Protein AF-A0A0C2VXL3-F1 (afdb_monomer)

Secondary structure (DSSP, 8-state):
-GGGGSTTTTTTS-HHHHHHHHHHHHHHHHHHHHHHHHHHHHHHHHHHTT---GGGGGGGT--TTHHHHHHHHHHH--HHHHHHHHHHHHHHHHIIIIIT-HHHIIIIIS-HHHHHHHHTT--EEEEEEEETTEEEEEEEE--TT--HHHHHHHHHHHHHHHHS-HHHHHHHHHHHHTS---SSGGGT-TTTEESSTTSSEE---HHHH---------------TTSSGGGGS--PPPS--B-HHHHHHHHHHHHHHHHHHHHHHHHHHHHHHHHTT-

Mean predicted aligned error: 6.5 Å

Organism: NCBI:txid135826

Structure (mmCIF, N/CA/C/O backbone):
data_AF-A0A0C2VXL3-F1
#
_entry.id   AF-A0A0C2VXL3-F1
#
loop_
_atom_site.group_PDB
_atom_site.id
_atom_site.type_symbol
_atom_site.label_atom_id
_atom_site.label_alt_id
_atom_site.label_comp_id
_atom_site.label_asym_id
_atom_site.label_entity_id
_atom_site.label_seq_id
_atom_site.pdbx_PDB_ins_code
_atom_site.Cartn_x
_atom_site.Cartn_y
_atom_site.Cartn_z
_atom_site.occupancy
_atom_site.B_iso_or_equiv
_atom_site.auth_seq_id
_atom_site.auth_comp_id
_atom_site.auth_asym_id
_atom_site.auth_atom_id
_atom_site.pdbx_PDB_model_num
ATOM 1 N N . MET A 1 1 ? 7.611 -3.322 -6.993 1.00 84.94 1 MET A N 1
ATOM 2 C CA . MET A 1 1 ? 8.988 -3.553 -6.494 1.00 84.94 1 MET A CA 1
ATOM 3 C C . MET A 1 1 ? 9.750 -4.564 -7.345 1.00 84.94 1 MET A C 1
ATOM 5 O O . MET A 1 1 ? 10.803 -4.226 -7.866 1.00 84.94 1 MET A O 1
ATOM 9 N N . THR A 1 2 ? 9.236 -5.782 -7.536 1.00 90.31 2 THR A N 1
ATOM 10 C CA . THR A 1 2 ? 9.894 -6.859 -8.309 1.00 90.31 2 THR A CA 1
ATOM 11 C C . THR A 1 2 ? 10.103 -6.531 -9.787 1.00 90.31 2 THR A C 1
ATOM 13 O O . THR A 1 2 ? 11.151 -6.852 -10.341 1.00 90.31 2 THR A O 1
ATOM 16 N N . ASP A 1 3 ? 9.167 -5.803 -10.404 1.00 85.94 3 ASP A N 1
ATOM 17 C CA . ASP A 1 3 ? 9.263 -5.388 -11.812 1.00 85.94 3 ASP A CA 1
ATOM 18 C C . ASP A 1 3 ? 10.516 -4.570 -12.140 1.00 85.94 3 ASP A C 1
ATOM 20 O O . ASP A 1 3 ? 10.930 -4.559 -13.294 1.00 85.94 3 ASP A O 1
ATOM 24 N N . LEU A 1 4 ? 11.145 -3.920 -11.151 1.00 87.44 4 LEU A N 1
ATOM 25 C CA . LEU A 1 4 ? 12.410 -3.207 -11.345 1.00 87.44 4 LEU A CA 1
ATOM 26 C C . LEU A 1 4 ? 13.525 -4.153 -11.813 1.00 87.44 4 LEU A C 1
ATOM 28 O O . LEU A 1 4 ? 14.373 -3.739 -12.593 1.00 87.44 4 LEU A O 1
ATOM 32 N N . LYS A 1 5 ? 13.498 -5.425 -11.398 1.00 89.44 5 LYS A N 1
ATOM 33 C CA . LYS A 1 5 ? 14.380 -6.493 -11.905 1.00 89.44 5 LYS A CA 1
ATOM 34 C C . LYS A 1 5 ? 13.689 -7.397 -12.935 1.00 89.44 5 LYS A C 1
ATOM 36 O O . LYS A 1 5 ? 14.177 -8.481 -13.235 1.00 89.44 5 LYS A O 1
ATOM 41 N N . GLY A 1 6 ? 12.530 -6.982 -13.442 1.00 88.25 6 GLY A N 1
ATOM 42 C CA . GLY A 1 6 ? 11.791 -7.674 -14.489 1.00 88.25 6 GLY A CA 1
ATOM 43 C C . GLY A 1 6 ? 12.075 -7.094 -15.873 1.00 88.25 6 GLY A C 1
ATOM 44 O O . GLY A 1 6 ? 12.495 -5.946 -16.025 1.00 88.25 6 GLY A O 1
ATOM 45 N N . SER A 1 7 ? 11.738 -7.873 -16.900 1.00 87.94 7 SER A N 1
ATOM 46 C CA . SER A 1 7 ? 12.004 -7.536 -18.313 1.00 87.94 7 SER A CA 1
ATOM 47 C C . SER A 1 7 ? 11.365 -6.232 -18.807 1.00 87.94 7 SER A C 1
ATOM 49 O O . SER A 1 7 ? 11.774 -5.685 -19.828 1.00 87.94 7 SER A O 1
ATOM 51 N N . LEU A 1 8 ? 10.350 -5.717 -18.105 1.00 82.81 8 LEU A N 1
ATOM 52 C CA . LEU A 1 8 ? 9.688 -4.467 -18.479 1.00 82.81 8 LEU A CA 1
ATOM 53 C C . LEU A 1 8 ? 10.486 -3.223 -18.111 1.00 82.81 8 LEU A C 1
ATOM 55 O O . LEU A 1 8 ? 10.383 -2.224 -18.816 1.00 82.81 8 LEU A O 1
ATOM 59 N N . LEU A 1 9 ? 11.217 -3.251 -16.995 1.00 81.00 9 LEU A N 1
ATOM 60 C CA . LEU A 1 9 ? 11.843 -2.052 -16.434 1.00 81.00 9 LEU A CA 1
ATOM 61 C C . LEU A 1 9 ? 13.364 -2.176 -16.300 1.00 81.00 9 LEU A C 1
ATOM 63 O O . LEU A 1 9 ? 14.028 -1.155 -16.126 1.00 81.00 9 LEU A O 1
ATOM 67 N N . GLU A 1 10 ? 13.943 -3.372 -16.438 1.00 79.19 10 GLU A N 1
ATOM 68 C CA . GLU A 1 10 ? 15.391 -3.577 -16.292 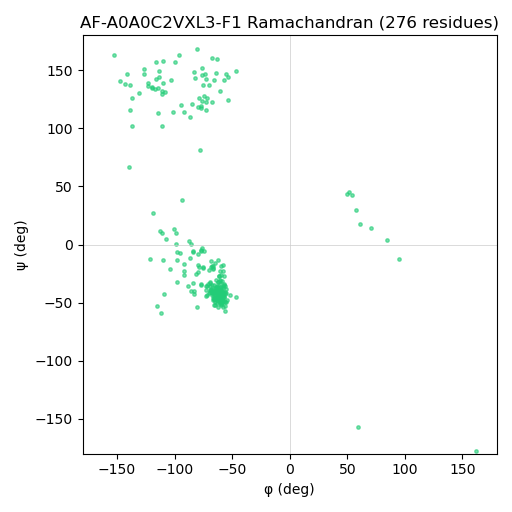1.00 79.19 10 GLU A CA 1
ATOM 69 C C . GLU A 1 10 ? 16.231 -2.745 -17.278 1.00 79.19 10 GLU A C 1
ATOM 71 O O . GLU A 1 10 ? 17.325 -2.307 -16.937 1.00 79.19 10 GLU A O 1
ATOM 76 N N . HIS A 1 11 ? 15.708 -2.480 -18.477 1.00 76.19 11 HIS A N 1
ATOM 77 C CA . HIS A 1 11 ? 16.360 -1.649 -19.499 1.00 76.19 11 HIS A CA 1
ATOM 78 C C . HIS A 1 11 ? 15.893 -0.190 -19.480 1.00 76.19 11 HIS A C 1
ATOM 80 O O . HIS A 1 11 ? 16.425 0.652 -20.195 1.00 76.19 11 HIS A O 1
ATOM 86 N N . VAL A 1 12 ? 14.871 0.113 -18.678 1.00 77.81 12 VAL A N 1
ATOM 87 C CA . VAL A 1 12 ? 14.333 1.468 -18.525 1.00 77.81 12 VAL A CA 1
ATOM 88 C C . VAL A 1 12 ? 15.138 2.223 -17.467 1.00 77.81 12 VAL A C 1
ATOM 90 O O . VAL A 1 12 ? 15.444 3.397 -17.646 1.00 77.81 12 VAL A O 1
ATOM 93 N N . PHE A 1 13 ? 15.517 1.543 -16.383 1.00 78.44 13 PHE A N 1
ATOM 94 C CA . PHE A 1 13 ? 16.248 2.129 -15.261 1.00 78.44 13 PHE A CA 1
ATOM 95 C C . PHE A 1 13 ? 17.729 1.768 -15.278 1.00 78.44 13 PHE A C 1
ATOM 97 O O . PHE A 1 13 ? 18.097 0.615 -15.504 1.00 78.44 13 PHE A O 1
ATOM 104 N N . THR A 1 14 ? 18.575 2.731 -14.904 1.00 83.69 14 THR A N 1
ATOM 105 C CA . THR A 1 14 ? 19.965 2.440 -14.531 1.00 83.69 14 THR A CA 1
ATOM 106 C C . THR A 1 14 ? 20.010 1.543 -13.290 1.00 83.69 14 THR A C 1
ATOM 108 O O . THR A 1 14 ? 19.048 1.482 -12.520 1.00 83.69 14 THR A O 1
ATOM 111 N N . ALA A 1 15 ? 21.137 0.861 -13.061 1.00 86.69 15 ALA A N 1
ATOM 112 C CA . ALA A 1 15 ? 21.305 0.022 -11.874 1.00 86.69 15 ALA A CA 1
ATOM 113 C C . ALA A 1 15 ? 21.076 0.806 -10.569 1.00 86.69 15 ALA A C 1
ATOM 115 O O . ALA A 1 15 ? 20.354 0.321 -9.701 1.00 86.69 15 ALA A O 1
ATOM 116 N N . GLN A 1 16 ? 21.608 2.031 -10.478 1.00 87.88 16 GLN A N 1
ATOM 117 C CA . GLN A 1 16 ? 21.428 2.891 -9.309 1.00 87.88 16 GLN A CA 1
ATOM 118 C C . GLN A 1 16 ? 19.969 3.330 -9.149 1.00 87.88 16 GLN A C 1
ATOM 120 O O . GLN A 1 16 ? 19.390 3.136 -8.088 1.00 87.88 16 GLN A O 1
ATOM 125 N N . SER A 1 17 ? 19.322 3.803 -10.220 1.00 84.31 17 SER A N 1
ATOM 126 C CA . SER A 1 17 ? 17.921 4.245 -10.149 1.00 84.31 17 SER A CA 1
ATOM 127 C C . SER A 1 17 ? 16.964 3.123 -9.730 1.00 84.31 17 SER A C 1
ATOM 129 O O . SER A 1 17 ? 15.951 3.388 -9.089 1.00 84.31 17 SER A O 1
ATOM 131 N N . ARG A 1 18 ? 17.268 1.858 -10.061 1.00 86.50 18 ARG A N 1
ATOM 132 C CA . ARG A 1 18 ? 16.496 0.710 -9.556 1.00 86.50 18 ARG A CA 1
ATOM 133 C C . ARG A 1 18 ? 16.645 0.527 -8.054 1.00 86.50 18 ARG A C 1
ATOM 135 O O . ARG A 1 18 ? 15.656 0.210 -7.406 1.00 86.50 18 ARG A O 1
ATOM 142 N N . ILE A 1 19 ? 17.858 0.679 -7.529 1.00 90.25 19 ILE A N 1
ATOM 143 C CA . ILE A 1 19 ? 18.138 0.562 -6.094 1.00 90.25 19 ILE A CA 1
ATOM 144 C C . ILE A 1 19 ? 17.442 1.697 -5.346 1.00 90.25 19 ILE A C 1
ATOM 146 O O . ILE A 1 19 ? 16.734 1.432 -4.378 1.00 90.25 19 ILE A O 1
ATOM 150 N N . ASP A 1 20 ? 17.560 2.931 -5.835 1.00 88.44 20 ASP A N 1
ATOM 151 C CA . ASP A 1 20 ? 16.943 4.104 -5.208 1.00 88.44 20 ASP A CA 1
ATOM 152 C C . ASP A 1 20 ? 15.416 3.978 -5.194 1.00 88.44 20 ASP A C 1
ATOM 154 O O . ASP A 1 20 ? 14.770 4.207 -4.169 1.00 88.44 20 ASP A O 1
ATOM 158 N N . PHE A 1 21 ? 14.826 3.541 -6.313 1.00 85.62 21 PHE A N 1
ATOM 159 C CA . PHE A 1 21 ? 13.378 3.381 -6.400 1.00 85.62 21 PHE A CA 1
ATOM 160 C C . PHE A 1 21 ? 12.870 2.172 -5.608 1.00 85.62 21 PHE A C 1
ATOM 162 O O . PHE A 1 21 ? 11.804 2.240 -4.998 1.00 85.62 21 PHE A O 1
ATOM 169 N N . PHE A 1 22 ? 13.630 1.075 -5.561 1.00 89.44 22 PHE A N 1
ATOM 170 C CA . PHE A 1 22 ? 13.325 -0.034 -4.661 1.00 89.44 22 PHE A CA 1
ATOM 171 C C . PHE A 1 22 ? 13.352 0.427 -3.204 1.00 89.44 22 PHE A C 1
ATOM 173 O O . PHE A 1 22 ? 12.371 0.216 -2.503 1.00 89.44 22 PHE A O 1
ATOM 180 N N . SER A 1 23 ? 14.415 1.116 -2.783 1.00 90.81 23 SER A N 1
ATOM 181 C CA . SER A 1 23 ? 14.563 1.663 -1.431 1.00 90.81 23 SER A CA 1
ATOM 182 C C . SER A 1 23 ? 13.390 2.569 -1.052 1.00 90.81 23 SER A C 1
ATOM 184 O O . SER A 1 23 ? 12.857 2.451 0.047 1.00 90.81 23 SER A O 1
ATOM 186 N N . PHE A 1 24 ? 12.927 3.418 -1.974 1.00 88.94 24 PHE A N 1
ATOM 187 C CA . PHE A 1 24 ? 11.735 4.242 -1.770 1.00 88.94 24 PHE A CA 1
ATOM 188 C C . PHE A 1 24 ? 10.472 3.404 -1.513 1.00 88.94 24 PHE A C 1
ATOM 190 O O . PHE A 1 24 ? 9.780 3.624 -0.521 1.00 88.94 24 PHE A O 1
ATOM 197 N N . LEU A 1 25 ? 10.178 2.426 -2.379 1.00 88.94 25 LEU A N 1
ATOM 198 C CA . LEU A 1 25 ? 8.985 1.579 -2.246 1.00 88.94 25 LEU A CA 1
ATOM 199 C C . LEU A 1 25 ? 9.042 0.681 -1.001 1.00 88.94 25 LEU A C 1
ATOM 201 O O . LEU A 1 25 ? 8.041 0.514 -0.310 1.00 88.94 25 LEU A O 1
ATOM 205 N N . GLU A 1 26 ? 10.210 0.115 -0.717 1.00 92.50 26 GLU A N 1
ATOM 206 C CA . GLU A 1 26 ? 10.446 -0.761 0.429 1.00 92.50 26 GLU A CA 1
ATOM 207 C C . GLU A 1 26 ? 10.296 0.008 1.744 1.00 92.50 26 GLU A C 1
ATOM 209 O O . GLU A 1 26 ? 9.617 -0.446 2.662 1.00 92.50 26 GLU A O 1
ATOM 214 N N . LYS A 1 27 ? 10.822 1.235 1.809 1.00 92.44 27 LYS A N 1
ATOM 215 C CA . LYS A 1 27 ? 10.659 2.099 2.979 1.00 92.44 27 LYS A CA 1
ATOM 216 C C . LYS A 1 27 ? 9.212 2.556 3.182 1.00 92.44 27 LYS A C 1
ATOM 218 O O . LYS A 1 27 ? 8.770 2.645 4.324 1.00 92.44 27 LYS A O 1
ATOM 223 N N . ALA A 1 28 ? 8.456 2.790 2.104 1.00 90.81 28 ALA A N 1
ATOM 224 C CA . ALA A 1 28 ? 7.017 3.048 2.198 1.00 90.81 28 ALA A CA 1
ATOM 225 C C . ALA A 1 28 ? 6.281 1.866 2.845 1.00 90.81 28 ALA A C 1
ATOM 227 O O . ALA A 1 28 ? 5.544 2.061 3.808 1.00 90.81 28 ALA A O 1
ATOM 228 N N . ASN A 1 29 ? 6.531 0.639 2.372 1.00 92.19 29 ASN A N 1
ATOM 229 C CA . ASN A 1 29 ? 5.925 -0.565 2.945 1.00 92.19 29 ASN A CA 1
ATOM 230 C C . ASN A 1 29 ? 6.314 -0.754 4.412 1.00 92.19 29 ASN A C 1
ATOM 232 O O . ASN A 1 29 ? 5.447 -1.017 5.242 1.00 92.19 29 ASN A O 1
ATOM 236 N N . ALA A 1 30 ? 7.593 -0.577 4.748 1.00 94.94 30 ALA A N 1
ATOM 237 C CA . ALA A 1 30 ? 8.063 -0.682 6.123 1.00 94.94 30 ALA A CA 1
ATOM 238 C C . ALA A 1 30 ? 7.346 0.305 7.053 1.00 94.94 30 ALA A C 1
ATOM 240 O O . ALA A 1 30 ? 6.952 -0.073 8.151 1.00 94.94 30 ALA A O 1
ATOM 241 N N . PHE A 1 31 ? 7.120 1.544 6.606 1.00 93.88 31 PHE A N 1
ATOM 242 C CA . PHE A 1 31 ? 6.355 2.533 7.365 1.00 93.88 31 PHE A CA 1
ATOM 243 C C . PHE A 1 31 ? 4.877 2.163 7.527 1.00 93.88 31 PHE A C 1
ATOM 245 O O . PHE A 1 31 ? 4.353 2.309 8.629 1.00 93.88 31 PHE A O 1
ATOM 252 N N . ILE A 1 32 ? 4.231 1.624 6.488 1.00 93.81 32 ILE A N 1
ATOM 253 C CA . ILE A 1 32 ? 2.849 1.118 6.577 1.00 93.81 32 ILE A CA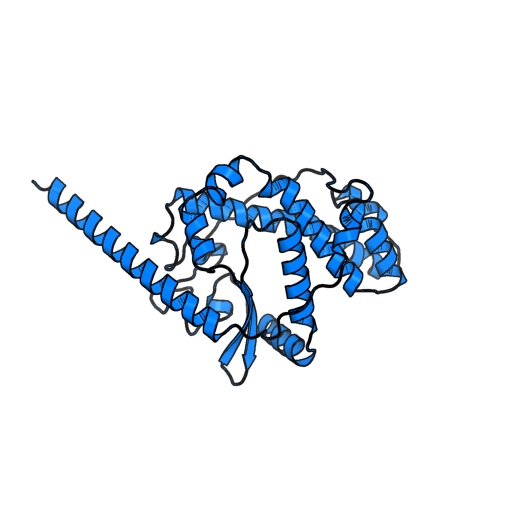 1
ATOM 254 C C . ILE A 1 32 ? 2.754 0.019 7.641 1.00 93.81 32 ILE A C 1
ATOM 256 O O . ILE A 1 32 ? 1.894 0.074 8.518 1.00 93.81 32 ILE A O 1
ATOM 260 N N . PHE A 1 33 ? 3.657 -0.967 7.601 1.00 94.50 33 PHE A N 1
ATOM 261 C CA . PHE A 1 33 ? 3.662 -2.057 8.577 1.00 94.50 33 PHE A CA 1
ATOM 262 C C . PHE A 1 33 ? 4.007 -1.573 9.985 1.00 94.50 33 PHE A C 1
ATOM 264 O O . PHE A 1 33 ? 3.356 -1.997 10.935 1.00 94.50 33 PHE A O 1
ATOM 271 N N . HIS A 1 34 ? 4.986 -0.680 10.126 1.00 94.25 34 HIS A N 1
ATOM 272 C CA . HIS A 1 34 ? 5.377 -0.127 11.420 1.00 94.25 34 HIS A CA 1
ATOM 273 C C . HIS A 1 34 ? 4.222 0.611 12.113 1.00 94.25 34 HIS A C 1
ATOM 275 O O . HIS A 1 34 ? 4.084 0.506 13.327 1.00 94.25 34 HIS A O 1
ATOM 281 N N . ASP A 1 35 ? 3.372 1.310 11.356 1.00 95.06 35 ASP A N 1
ATOM 282 C CA . ASP A 1 35 ? 2.199 1.999 11.901 1.00 95.06 35 ASP A CA 1
ATOM 283 C C . ASP A 1 35 ? 1.010 1.047 12.133 1.00 95.06 35 ASP A C 1
ATOM 285 O O . ASP A 1 35 ? 0.470 0.978 13.240 1.00 95.06 35 ASP A O 1
ATOM 289 N N . ALA A 1 36 ? 0.587 0.284 11.121 1.00 95.56 36 ALA A N 1
ATOM 290 C CA . ALA A 1 36 ? -0.662 -0.479 11.182 1.00 95.56 36 ALA A CA 1
ATOM 291 C C . ALA A 1 36 ? -0.564 -1.769 12.015 1.00 95.56 36 ALA A C 1
ATOM 293 O O . ALA A 1 36 ? -1.525 -2.152 12.684 1.00 95.56 36 ALA A O 1
ATOM 294 N N . TYR A 1 37 ? 0.581 -2.457 12.002 1.00 96.38 37 TYR A N 1
ATOM 295 C CA . TYR A 1 37 ? 0.746 -3.736 12.700 1.00 96.38 37 TYR A CA 1
ATOM 296 C C . TYR A 1 37 ? 0.520 -3.651 14.222 1.00 96.38 37 TYR A C 1
ATOM 298 O O . TYR A 1 37 ? -0.309 -4.415 14.727 1.00 96.38 37 TYR A O 1
ATOM 306 N N . PRO A 1 38 ? 1.158 -2.731 14.979 1.00 96.06 38 PRO A N 1
ATOM 307 C CA . PRO A 1 38 ? 0.907 -2.618 16.417 1.00 96.06 38 PRO A CA 1
ATOM 308 C C . PRO A 1 38 ? -0.545 -2.235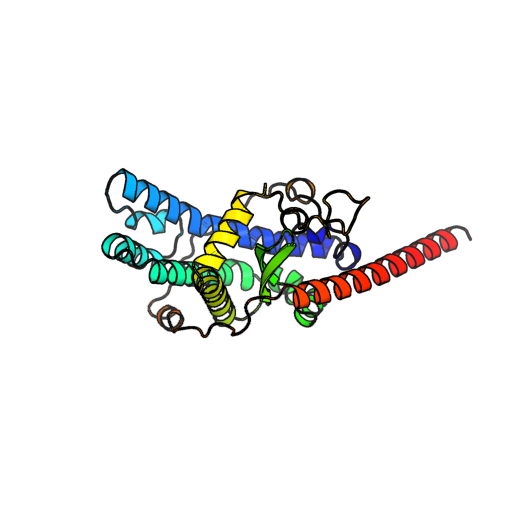 16.740 1.00 96.06 38 PRO A C 1
ATOM 310 O O . PRO A 1 38 ? -1.086 -2.706 17.740 1.00 96.06 38 PRO A O 1
ATOM 313 N N . GLN A 1 39 ? -1.208 -1.446 15.884 1.00 97.62 39 GLN A N 1
ATOM 314 C CA . GLN A 1 39 ? -2.634 -1.124 16.038 1.00 97.62 39 GLN A CA 1
ATOM 315 C C . GLN A 1 39 ? -3.504 -2.385 15.989 1.00 97.62 39 GLN A C 1
ATOM 317 O O . GLN A 1 39 ? -4.366 -2.584 16.846 1.00 97.62 39 GLN A O 1
ATOM 322 N N . LEU A 1 40 ? -3.249 -3.262 15.014 1.00 97.06 40 LEU A N 1
ATOM 323 C CA . LEU A 1 40 ? -3.985 -4.516 14.854 1.00 97.06 40 LEU A CA 1
ATOM 324 C C . LEU A 1 40 ? -3.700 -5.509 15.988 1.00 97.06 40 LEU A C 1
ATOM 326 O O . LEU A 1 40 ? -4.638 -6.144 16.465 1.00 97.06 40 LEU A O 1
ATOM 330 N N . LEU A 1 41 ? -2.455 -5.599 16.468 1.00 97.50 41 LEU A N 1
ATOM 331 C CA . LEU A 1 41 ? -2.105 -6.435 17.625 1.00 97.50 41 LEU A CA 1
ATOM 332 C C . LEU A 1 41 ? -2.814 -5.979 18.903 1.00 97.50 41 LEU A C 1
ATOM 334 O O . LEU A 1 41 ? -3.348 -6.800 19.650 1.00 97.50 41 LEU A O 1
ATOM 338 N N . LEU A 1 42 ? -2.858 -4.669 19.162 1.00 97.50 42 LEU A N 1
ATOM 339 C CA . LEU A 1 42 ? -3.604 -4.144 20.306 1.00 97.50 42 LEU A CA 1
ATOM 340 C C . LEU A 1 42 ? -5.104 -4.390 20.155 1.00 97.50 42 LEU A C 1
ATOM 342 O O . LEU A 1 42 ? -5.764 -4.692 21.145 1.00 97.50 42 LEU A O 1
ATOM 346 N N . TYR A 1 43 ? -5.649 -4.290 18.940 1.00 97.12 43 TYR A N 1
ATOM 347 C CA . TYR A 1 43 ? -7.052 -4.606 18.680 1.00 97.12 43 TYR A CA 1
ATOM 348 C C . TYR A 1 43 ? -7.368 -6.084 18.947 1.00 97.12 43 TYR A C 1
ATOM 350 O O . TYR A 1 43 ? -8.347 -6.382 19.634 1.00 97.12 43 TYR A O 1
ATOM 358 N N . GLU A 1 44 ? -6.531 -7.002 18.460 1.00 97.62 44 GLU A N 1
ATOM 359 C CA . GLU A 1 44 ? -6.632 -8.437 18.744 1.00 97.62 44 GLU A CA 1
ATOM 360 C C . GLU A 1 44 ? -6.608 -8.690 20.254 1.00 97.62 44 GLU A C 1
ATOM 362 O O . GLU A 1 44 ? -7.560 -9.248 20.806 1.00 97.62 44 GLU A O 1
ATOM 367 N N . LYS A 1 45 ? -5.600 -8.155 20.950 1.00 97.44 45 LYS A N 1
ATOM 368 C CA . LYS A 1 45 ? -5.462 -8.298 22.402 1.00 97.44 45 LYS A CA 1
ATOM 369 C C . LYS A 1 45 ? -6.644 -7.711 23.173 1.00 97.44 45 LYS A C 1
ATOM 371 O O . LYS A 1 45 ? -7.119 -8.298 24.145 1.00 97.44 45 LYS A O 1
ATOM 376 N N . SER A 1 46 ? -7.153 -6.564 22.726 1.00 96.06 46 SER A N 1
ATOM 377 C CA . SER A 1 46 ? -8.336 -5.930 23.303 1.00 96.06 46 SER A CA 1
ATOM 378 C C . SER A 1 46 ? -9.586 -6.792 23.181 1.00 96.06 46 SER A C 1
ATOM 380 O O . SER A 1 46 ? -10.403 -6.801 24.104 1.00 96.06 46 SER A O 1
ATOM 382 N N . LYS A 1 47 ? -9.736 -7.528 22.076 1.00 95.12 47 LYS A N 1
ATOM 383 C CA . LYS A 1 47 ? -10.844 -8.471 21.891 1.00 95.12 47 LYS A CA 1
ATOM 384 C C . LYS A 1 47 ? -10.706 -9.711 22.759 1.00 95.12 47 LYS A C 1
ATOM 386 O O . LYS A 1 47 ? -11.699 -10.131 23.342 1.00 95.12 47 LYS A O 1
ATOM 391 N N . GLU A 1 48 ? -9.508 -10.282 22.845 1.00 97.25 48 GLU A N 1
ATOM 392 C CA . GLU A 1 48 ? -9.245 -11.481 23.652 1.00 97.25 48 GLU A CA 1
ATOM 393 C C . GLU A 1 48 ? -9.548 -11.260 25.137 1.00 97.25 48 GLU A C 1
ATOM 395 O O . GLU A 1 48 ? -10.150 -12.112 25.785 1.00 97.25 48 GLU A O 1
ATOM 400 N N . GLU A 1 49 ? -9.156 -10.105 25.675 1.00 96.75 49 GLU A N 1
ATOM 401 C CA . GLU A 1 49 ? -9.294 -9.798 27.104 1.00 96.75 49 GLU A CA 1
ATOM 402 C C . GLU A 1 49 ? -10.514 -8.936 27.435 1.00 96.75 49 GLU A C 1
ATOM 404 O O . GLU A 1 49 ? -10.728 -8.589 28.598 1.00 96.75 49 GLU A O 1
ATOM 409 N N . ASN A 1 50 ? -11.304 -8.567 26.423 1.00 94.00 50 ASN A N 1
ATOM 410 C CA . ASN A 1 50 ? -12.432 -7.647 26.548 1.00 94.00 50 ASN A CA 1
ATOM 411 C C . ASN A 1 50 ? -12.055 -6.346 27.296 1.00 94.00 50 ASN A C 1
ATOM 413 O O . ASN A 1 50 ? -12.776 -5.871 28.177 1.00 94.00 50 ASN A O 1
ATOM 417 N N . LYS A 1 51 ? -10.885 -5.782 26.970 1.00 95.19 51 LYS A N 1
ATOM 418 C CA . LYS A 1 51 ? -10.314 -4.599 27.631 1.00 95.19 51 LYS A CA 1
ATOM 419 C C . LYS A 1 51 ? -9.683 -3.653 26.618 1.00 95.19 51 LYS A C 1
ATOM 421 O O . LYS A 1 51 ? -8.967 -4.073 25.720 1.00 95.19 51 LYS A O 1
ATOM 426 N N . ASN A 1 52 ? -9.913 -2.352 26.776 1.00 95.12 52 ASN A N 1
ATOM 427 C CA . ASN A 1 52 ? -9.362 -1.344 25.874 1.00 95.12 52 ASN A CA 1
ATOM 428 C C . ASN A 1 52 ? -7.867 -1.080 26.152 1.00 95.12 52 ASN A C 1
ATOM 430 O O . ASN A 1 52 ? -7.506 -0.616 27.237 1.00 95.12 52 ASN A O 1
ATOM 434 N N . TYR A 1 53 ? -7.018 -1.331 25.150 1.00 96.56 53 TYR A N 1
ATOM 435 C CA . TYR A 1 53 ? -5.568 -1.111 25.194 1.00 96.56 53 TYR A CA 1
ATOM 436 C C . TYR A 1 53 ? -5.074 0.030 24.293 1.00 96.56 53 TYR A C 1
ATOM 438 O O . TYR A 1 53 ? -3.872 0.218 24.144 1.00 96.56 53 TYR A O 1
ATOM 446 N N . MET A 1 54 ? -5.973 0.836 23.723 1.00 96.81 54 MET A N 1
ATOM 447 C CA . MET A 1 54 ? -5.616 1.865 22.733 1.00 96.81 54 MET A CA 1
ATOM 448 C C . MET A 1 54 ? -4.771 3.009 23.311 1.00 96.81 54 MET A C 1
ATOM 450 O O . MET A 1 54 ? -4.027 3.641 22.575 1.00 96.81 54 MET A O 1
ATOM 454 N N . HIS A 1 55 ? -4.789 3.205 24.632 1.00 95.19 55 HIS A N 1
ATOM 455 C CA . HIS A 1 55 ? -3.884 4.125 25.336 1.00 95.19 55 HIS A CA 1
ATOM 456 C C . HIS A 1 55 ? -2.392 3.746 25.208 1.00 95.19 55 HIS A C 1
ATOM 458 O O . HIS A 1 55 ? -1.520 4.537 25.557 1.00 95.19 55 HIS A O 1
ATOM 464 N N . LEU A 1 56 ? -2.076 2.527 24.745 1.00 96.38 56 LEU A N 1
ATOM 465 C CA . LEU A 1 56 ? -0.705 2.072 24.493 1.00 96.38 56 LEU A CA 1
ATOM 466 C C . LEU A 1 56 ? -0.200 2.433 23.091 1.00 96.38 56 LEU A C 1
ATOM 468 O O . LEU A 1 56 ? 0.996 2.310 22.845 1.00 96.38 56 LEU A O 1
ATOM 472 N N . LEU A 1 57 ? -1.068 2.891 22.184 1.00 95.50 57 LEU A N 1
ATOM 473 C CA . LEU A 1 57 ? -0.703 3.235 20.806 1.00 95.50 57 LEU A CA 1
ATOM 474 C C . LEU A 1 57 ? 0.494 4.197 20.696 1.00 95.50 57 LEU A C 1
ATOM 476 O O . LEU A 1 57 ? 1.405 3.894 19.918 1.00 95.50 57 LEU A O 1
ATOM 480 N N . PRO A 1 58 ? 0.591 5.273 21.506 1.00 92.88 58 PRO A N 1
ATOM 481 C CA . PRO A 1 58 ? 1.739 6.178 21.440 1.00 92.88 58 PRO A CA 1
ATOM 482 C C . PRO A 1 58 ? 3.081 5.499 21.753 1.00 92.88 58 PRO A C 1
ATOM 484 O O . PRO A 1 58 ? 4.116 5.919 21.240 1.00 92.88 58 PRO A O 1
ATOM 487 N N . GLN A 1 59 ? 3.083 4.417 22.545 1.00 93.19 59 GLN A N 1
ATOM 488 C CA . GLN A 1 59 ? 4.306 3.666 22.867 1.00 93.19 59 GLN A CA 1
ATOM 489 C C . GLN A 1 59 ? 4.875 2.917 21.654 1.00 93.19 59 GLN A C 1
ATOM 491 O O . GLN A 1 59 ? 6.056 2.577 21.640 1.00 93.19 59 GLN A O 1
ATOM 496 N N . PHE A 1 60 ? 4.053 2.694 20.627 1.00 93.50 60 PHE A N 1
ATOM 497 C CA . PHE A 1 60 ? 4.451 2.094 19.354 1.00 93.50 60 PHE A CA 1
ATOM 498 C C . PHE A 1 60 ? 4.696 3.140 18.254 1.00 93.50 60 PHE A C 1
ATOM 500 O O . PHE A 1 60 ? 4.833 2.784 17.088 1.00 93.50 60 PHE A O 1
ATOM 507 N N . GLY A 1 61 ? 4.735 4.433 18.598 1.00 92.19 61 GLY A N 1
ATOM 508 C CA . GLY A 1 61 ? 4.937 5.513 17.626 1.00 92.19 61 GLY A CA 1
ATOM 509 C C . GLY A 1 61 ? 3.741 5.753 16.698 1.00 92.19 61 GLY A C 1
ATOM 510 O O . GLY A 1 61 ? 3.894 6.437 15.685 1.00 92.19 61 GLY A O 1
ATOM 511 N N . VAL A 1 62 ? 2.568 5.203 17.034 1.00 95.38 62 VAL A N 1
ATOM 512 C CA . VAL A 1 62 ? 1.307 5.479 16.337 1.00 95.38 62 VAL A CA 1
ATOM 513 C C . VAL A 1 62 ? 0.818 6.865 16.745 1.00 95.38 62 VAL A C 1
ATOM 515 O O . VAL A 1 62 ? 0.857 7.222 17.925 1.00 95.38 62 VAL A O 1
ATOM 518 N N . SER A 1 63 ? 0.340 7.637 15.770 1.00 95.00 63 SER A N 1
ATOM 519 C CA . SER A 1 63 ? -0.144 9.000 15.998 1.00 95.00 63 SER A CA 1
ATOM 520 C C . SER A 1 63 ? -1.264 9.058 17.039 1.00 95.00 63 SER A C 1
ATOM 522 O O . SER A 1 63 ? -2.193 8.241 17.019 1.00 95.00 63 SER A O 1
ATOM 524 N N . ALA A 1 64 ? -1.249 10.098 17.879 1.00 94.06 64 ALA A N 1
ATOM 525 C CA . ALA A 1 64 ? -2.334 10.414 18.806 1.00 94.06 64 ALA A CA 1
ATOM 526 C C . ALA A 1 64 ? -3.683 10.631 18.093 1.00 94.06 64 ALA A C 1
ATOM 528 O O . ALA A 1 64 ? -4.736 10.528 18.721 1.00 94.06 64 ALA A O 1
ATOM 529 N N . PHE A 1 65 ? -3.672 10.877 16.777 1.00 95.38 65 PHE A N 1
ATOM 530 C CA . PHE A 1 65 ? -4.866 10.881 15.934 1.00 95.38 65 PHE A CA 1
ATOM 531 C C . PHE A 1 65 ? -5.662 9.567 16.011 1.00 95.38 65 PHE A C 1
ATOM 533 O O . PHE A 1 65 ? -6.894 9.593 16.018 1.00 95.38 65 PHE A O 1
ATOM 540 N N . MET A 1 66 ? -4.982 8.418 16.086 1.00 96.62 66 MET A N 1
ATOM 541 C CA . MET A 1 66 ? -5.629 7.105 15.989 1.00 96.62 66 MET A CA 1
ATOM 542 C C . MET A 1 66 ? -6.259 6.626 17.296 1.00 96.62 66 MET A C 1
ATOM 544 O O . MET A 1 66 ? -7.216 5.853 17.251 1.00 96.62 66 MET A O 1
ATOM 548 N N . GLU A 1 67 ? -5.787 7.085 18.456 1.00 95.31 67 GLU A N 1
ATOM 549 C CA . GLU A 1 67 ? -6.334 6.666 19.753 1.00 95.31 67 GLU A CA 1
ATOM 550 C C . GLU A 1 67 ? -7.852 6.918 19.885 1.00 95.31 67 GLU A C 1
ATOM 552 O O . GLU A 1 67 ? -8.589 5.947 20.094 1.00 95.31 67 GLU A O 1
ATOM 557 N N . PRO A 1 68 ? -8.377 8.151 19.723 1.00 94.50 68 PRO A N 1
ATOM 558 C CA . PRO A 1 68 ? -9.814 8.400 19.849 1.00 94.50 68 PRO A CA 1
ATOM 559 C C . PRO A 1 68 ? -10.636 7.681 18.769 1.00 94.50 68 PRO A C 1
ATOM 561 O O . PRO A 1 68 ? -11.769 7.266 19.027 1.00 94.50 68 PRO A O 1
ATOM 564 N N . ILE A 1 69 ? -10.074 7.481 17.573 1.00 96.25 69 ILE A N 1
ATOM 565 C CA . ILE A 1 69 ? -10.724 6.738 16.485 1.00 96.25 69 ILE A CA 1
ATOM 566 C C . ILE A 1 69 ? -10.914 5.273 16.875 1.00 96.25 69 ILE A C 1
ATOM 568 O O . ILE A 1 69 ? -12.022 4.744 16.762 1.00 96.25 69 ILE A O 1
ATOM 572 N N . TRP A 1 70 ? -9.865 4.616 17.370 1.00 97.19 70 TRP A N 1
ATOM 573 C CA . TRP A 1 70 ? -9.957 3.231 17.820 1.00 97.19 70 TRP A CA 1
ATOM 574 C C . TRP A 1 70 ? -10.894 3.077 19.016 1.00 97.19 70 TRP A C 1
ATOM 576 O O . TRP A 1 70 ? -11.699 2.146 19.039 1.00 97.19 70 TRP A O 1
ATOM 586 N N . GLN A 1 71 ? -10.848 3.999 19.983 1.00 94.44 71 GLN A N 1
ATOM 587 C CA . GLN A 1 71 ? -11.787 4.002 21.110 1.00 94.44 71 GLN A CA 1
ATOM 588 C C . GLN A 1 71 ? -13.243 4.090 20.626 1.00 94.44 71 GLN A C 1
ATOM 590 O O . GLN A 1 71 ? -14.088 3.311 21.071 1.00 94.44 71 GLN A O 1
ATOM 595 N N . THR A 1 72 ? -13.515 4.968 19.656 1.00 94.62 72 THR A N 1
ATOM 596 C CA . THR A 1 72 ? -14.832 5.112 19.017 1.00 94.62 72 THR A CA 1
ATOM 597 C C . THR A 1 72 ? -15.238 3.828 18.289 1.00 94.62 72 THR A C 1
ATOM 599 O O . THR A 1 72 ? -16.368 3.360 18.429 1.00 94.62 72 THR A O 1
ATOM 602 N N . PHE A 1 73 ? -14.325 3.208 17.537 1.00 96.50 73 PHE A N 1
ATOM 603 C CA . PHE A 1 73 ? -14.596 1.957 16.828 1.00 96.50 73 PHE A CA 1
ATOM 604 C C . PHE A 1 73 ? -14.914 0.800 17.780 1.00 96.50 73 PHE A C 1
ATOM 606 O O . PHE A 1 73 ? -15.862 0.059 17.531 1.00 96.50 73 PHE A O 1
ATOM 613 N N . LEU A 1 74 ? -14.187 0.658 18.891 1.00 93.56 74 LEU A N 1
ATOM 614 C CA . LEU A 1 74 ? -14.457 -0.393 19.876 1.00 93.56 74 LEU A CA 1
ATOM 615 C C . LEU A 1 74 ? -15.871 -0.281 20.469 1.00 93.56 74 LEU A C 1
ATOM 617 O O . LEU A 1 74 ? -16.495 -1.306 20.736 1.00 93.56 74 LEU A O 1
ATOM 621 N N . GLN A 1 75 ? -16.388 0.941 20.619 1.00 91.81 75 GLN A N 1
ATOM 622 C CA . GLN A 1 75 ? -17.727 1.206 21.154 1.00 91.81 75 GLN A CA 1
ATOM 623 C C . GLN A 1 75 ? -18.839 1.076 20.104 1.00 91.81 75 GLN A C 1
ATOM 625 O O . GLN A 1 75 ? -19.889 0.506 20.393 1.00 91.81 75 GLN A O 1
ATOM 630 N N . HIS A 1 76 ? -18.622 1.599 18.895 1.00 94.12 76 HIS A N 1
ATOM 631 C CA . HIS A 1 76 ? -19.681 1.770 17.892 1.00 94.12 76 HIS A CA 1
ATOM 632 C C . HIS A 1 76 ? -19.566 0.838 16.678 1.00 94.12 76 HIS A C 1
ATOM 634 O O . HIS A 1 76 ? -20.515 0.717 15.913 1.00 94.12 76 HIS A O 1
ATOM 640 N N . GLN A 1 77 ? -18.426 0.171 16.484 1.00 92.94 77 GLN A N 1
ATOM 641 C CA . GLN A 1 77 ? -18.158 -0.749 15.367 1.00 92.94 77 GLN A CA 1
ATOM 642 C C . GLN A 1 77 ? -18.325 -0.114 13.970 1.00 92.94 77 GLN A C 1
ATOM 644 O O . GLN A 1 77 ? -18.630 -0.789 12.987 1.00 92.94 77 GLN A O 1
ATOM 649 N N . HIS A 1 78 ? -18.087 1.197 13.852 1.00 93.81 78 HIS A N 1
ATOM 650 C CA . HIS A 1 78 ? -18.133 1.920 12.578 1.00 93.81 78 HIS A CA 1
ATOM 651 C C . HIS A 1 78 ? -16.858 1.667 11.751 1.00 93.81 78 HIS A C 1
ATOM 653 O O . HIS A 1 78 ? -15.930 2.477 11.749 1.00 93.81 78 HIS A O 1
ATOM 659 N N . SER A 1 79 ? -16.803 0.537 11.041 1.00 93.12 79 SER A N 1
ATOM 660 C CA . SER A 1 79 ? -15.623 0.112 10.267 1.00 93.12 79 SER A CA 1
ATOM 661 C C . SER A 1 79 ? -15.207 1.111 9.187 1.00 93.12 79 SER A C 1
ATOM 663 O O . SER A 1 79 ? -14.020 1.367 9.029 1.00 93.12 79 SER A O 1
ATOM 665 N N . GLN A 1 80 ? -16.164 1.741 8.501 1.00 93.75 80 GLN A N 1
ATOM 666 C CA . GLN A 1 80 ? -15.870 2.758 7.487 1.00 93.75 80 GLN A CA 1
ATOM 667 C C . GLN A 1 80 ? -15.097 3.948 8.066 1.00 93.75 80 GLN A C 1
ATOM 669 O O . GLN A 1 80 ? -14.127 4.396 7.457 1.00 93.75 80 GLN A O 1
ATOM 674 N N . LEU A 1 81 ? -15.506 4.444 9.239 1.00 94.88 81 LEU A N 1
ATOM 675 C CA . LEU A 1 81 ? -14.825 5.552 9.907 1.00 94.88 81 LEU A CA 1
ATOM 676 C C . LEU A 1 81 ? -13.387 5.166 10.260 1.00 94.88 81 LEU A C 1
ATOM 678 O O . LEU A 1 81 ? -12.461 5.918 9.961 1.00 94.88 81 LEU A O 1
ATOM 682 N N . LEU A 1 82 ? -13.209 3.977 10.844 1.00 96.69 82 LEU A N 1
ATOM 683 C CA . LEU A 1 82 ? -11.892 3.448 11.188 1.00 96.69 82 LEU A CA 1
ATOM 684 C C . LEU A 1 82 ? -11.001 3.318 9.947 1.00 96.69 82 LEU A C 1
ATOM 686 O O . LEU A 1 82 ? -9.864 3.773 9.970 1.00 96.69 82 LEU A O 1
ATOM 690 N N . THR A 1 83 ? -11.500 2.733 8.856 1.00 96.25 83 THR A N 1
ATOM 691 C CA . THR A 1 83 ? -10.696 2.538 7.643 1.00 96.25 83 THR A CA 1
ATOM 692 C C . THR A 1 83 ? -10.305 3.861 6.995 1.00 96.25 83 THR A C 1
ATOM 694 O O . THR A 1 83 ? -9.158 4.013 6.586 1.00 96.25 83 THR A O 1
ATOM 697 N N . ILE A 1 84 ? -11.210 4.843 6.938 1.00 96.88 84 ILE A N 1
ATOM 698 C CA . ILE A 1 84 ? -10.876 6.181 6.425 1.00 96.88 84 ILE A CA 1
ATOM 699 C C . ILE A 1 84 ? -9.805 6.838 7.301 1.00 96.88 84 ILE A C 1
ATOM 701 O O . ILE A 1 84 ? -8.849 7.396 6.770 1.00 96.88 84 ILE A O 1
ATOM 705 N N . ALA A 1 85 ? -9.918 6.735 8.625 1.00 97.06 85 ALA A N 1
ATOM 706 C CA . ALA A 1 85 ? -8.909 7.262 9.536 1.00 97.06 85 ALA A CA 1
ATOM 707 C C . ALA A 1 85 ? -7.550 6.556 9.387 1.00 97.06 85 ALA A C 1
ATOM 709 O O . ALA A 1 85 ? -6.532 7.238 9.344 1.00 97.06 85 ALA A O 1
ATOM 710 N N . LEU A 1 86 ? -7.521 5.229 9.224 1.00 97.19 86 LEU A N 1
ATOM 711 C CA . LEU A 1 86 ? -6.290 4.481 8.933 1.00 97.19 86 LEU A CA 1
ATOM 712 C C . LEU A 1 86 ? -5.635 4.965 7.631 1.00 97.19 86 LEU A C 1
ATOM 714 O O . LEU A 1 86 ? -4.430 5.190 7.613 1.00 97.19 86 LEU A O 1
ATOM 718 N N . ILE A 1 87 ? -6.422 5.205 6.573 1.00 96.69 87 ILE A N 1
ATOM 719 C CA . ILE A 1 87 ? -5.924 5.772 5.306 1.00 96.69 87 ILE A CA 1
ATOM 720 C C . ILE A 1 87 ? -5.318 7.163 5.534 1.00 96.69 87 ILE A C 1
ATOM 722 O O . ILE A 1 87 ? -4.226 7.444 5.048 1.00 96.69 87 ILE A O 1
ATOM 726 N N . ILE A 1 88 ? -6.007 8.040 6.269 1.00 96.44 88 ILE A N 1
ATOM 727 C CA . ILE A 1 88 ? -5.508 9.389 6.580 1.00 96.44 88 ILE A CA 1
ATOM 728 C C . ILE A 1 88 ? -4.193 9.297 7.365 1.00 96.44 88 ILE A C 1
ATOM 730 O O . ILE A 1 88 ? -3.210 9.934 6.986 1.00 96.44 88 ILE A O 1
ATOM 734 N N . ASN A 1 89 ? -4.161 8.476 8.417 1.00 96.19 89 ASN A N 1
ATOM 735 C CA . ASN A 1 89 ? -2.990 8.289 9.265 1.00 96.19 89 ASN A CA 1
ATOM 736 C C . ASN A 1 89 ? -1.788 7.781 8.466 1.00 96.19 89 ASN A C 1
ATOM 738 O O . ASN A 1 89 ? -0.725 8.394 8.519 1.00 96.19 89 ASN A O 1
ATOM 742 N N . GLU A 1 90 ? -1.973 6.724 7.673 1.00 95.19 90 GLU A N 1
ATOM 743 C CA . GLU A 1 90 ? -0.931 6.145 6.822 1.00 95.19 90 GLU A CA 1
ATOM 744 C C . GLU A 1 90 ? -0.354 7.193 5.860 1.00 95.19 90 GLU A C 1
ATOM 746 O O . GLU A 1 90 ? 0.863 7.360 5.760 1.00 95.19 90 GLU A O 1
ATOM 751 N N . GLN A 1 91 ? -1.218 7.944 5.172 1.00 94.00 91 GLN A N 1
ATOM 752 C CA . GLN A 1 91 ? -0.769 8.896 4.158 1.00 94.00 91 GLN A CA 1
ATOM 753 C C . GLN A 1 91 ? -0.028 10.094 4.757 1.00 94.00 91 GLN A C 1
ATOM 755 O O . GLN A 1 91 ? 0.959 10.543 4.167 1.00 94.00 91 GLN A O 1
ATOM 760 N N . HIS A 1 92 ? -0.435 10.573 5.936 1.00 94.06 92 HIS A N 1
ATOM 761 C CA . HIS A 1 92 ? 0.326 11.574 6.686 1.00 94.06 92 HIS A CA 1
ATOM 762 C C . HIS A 1 92 ? 1.653 11.022 7.217 1.00 94.06 92 HIS A C 1
ATOM 764 O O . HIS A 1 92 ? 2.678 11.702 7.135 1.00 94.06 92 HIS A O 1
ATOM 770 N N . TYR A 1 93 ? 1.649 9.790 7.729 1.00 92.19 93 TYR A N 1
ATOM 771 C CA . TYR A 1 93 ? 2.844 9.118 8.235 1.00 92.19 93 TYR A CA 1
ATOM 772 C C . TYR A 1 93 ? 3.910 8.973 7.138 1.00 92.19 93 TYR A C 1
ATOM 774 O O . TYR A 1 93 ? 5.089 9.257 7.364 1.00 92.19 93 TYR A O 1
ATOM 782 N N . ILE A 1 94 ? 3.491 8.601 5.924 1.00 91.19 94 ILE A N 1
ATOM 783 C CA . ILE A 1 94 ? 4.353 8.509 4.738 1.00 91.19 94 ILE A CA 1
ATOM 784 C C . ILE A 1 94 ? 4.816 9.897 4.264 1.00 91.19 94 ILE A C 1
ATOM 786 O O . ILE A 1 94 ? 5.985 10.058 3.903 1.00 91.19 94 ILE A O 1
ATOM 790 N N . GLU A 1 95 ? 3.942 10.910 4.267 1.00 90.88 95 GLU A N 1
ATOM 791 C CA . GLU A 1 95 ? 4.274 12.265 3.796 1.00 90.88 95 GLU A CA 1
ATOM 792 C C . GLU A 1 95 ? 5.444 12.875 4.575 1.00 90.88 95 GLU A C 1
ATOM 794 O O . GLU A 1 95 ? 6.415 13.355 3.977 1.00 90.88 95 GLU A O 1
ATOM 799 N N . THR A 1 96 ? 5.376 12.821 5.907 1.00 86.88 96 THR A N 1
ATOM 800 C CA . THR A 1 96 ? 6.367 13.464 6.780 1.00 86.88 96 THR A CA 1
ATOM 801 C C . THR A 1 96 ? 7.716 12.753 6.755 1.00 86.88 96 THR A C 1
ATOM 803 O O . THR A 1 96 ? 8.755 13.406 6.825 1.00 86.88 96 THR A O 1
ATOM 806 N N . ARG A 1 97 ? 7.727 11.422 6.605 1.00 87.50 97 ARG A N 1
ATOM 807 C CA . ARG A 1 97 ? 8.945 10.602 6.739 1.00 87.50 97 ARG A CA 1
ATOM 808 C C . ARG A 1 97 ? 9.617 10.238 5.424 1.00 87.50 97 ARG A C 1
ATOM 810 O O . ARG A 1 97 ? 10.838 10.066 5.386 1.00 87.50 97 ARG A O 1
ATOM 817 N N . LEU A 1 98 ? 8.835 10.064 4.360 1.00 87.38 98 LEU A N 1
ATOM 818 C CA . LEU A 1 98 ? 9.324 9.535 3.090 1.00 87.38 98 LEU A CA 1
ATOM 819 C C . LEU A 1 98 ? 9.229 10.552 1.959 1.00 87.38 98 LEU A C 1
ATOM 821 O O . LEU A 1 98 ? 10.236 10.812 1.306 1.00 87.38 98 LEU A O 1
ATOM 825 N N . ILE A 1 99 ? 8.050 11.137 1.732 1.00 84.31 99 ILE A N 1
ATOM 826 C CA . ILE A 1 99 ? 7.834 12.047 0.592 1.00 84.31 99 ILE A CA 1
ATOM 827 C C . ILE A 1 99 ? 8.613 13.353 0.775 1.00 84.31 99 ILE A C 1
ATOM 829 O O . ILE A 1 99 ? 9.236 13.847 -0.165 1.00 84.31 99 ILE A O 1
ATOM 833 N N . SER A 1 100 ? 8.661 13.864 2.006 1.00 82.44 100 SER A N 1
ATOM 834 C CA . SER A 1 100 ? 9.420 15.071 2.361 1.00 82.44 100 SER A CA 1
ATOM 835 C C . SER A 1 100 ? 10.939 14.857 2.437 1.00 82.44 100 SER A C 1
ATOM 837 O O . SER A 1 100 ? 11.695 15.811 2.624 1.00 82.44 100 SER A O 1
ATOM 839 N N . ASN A 1 101 ? 11.426 13.621 2.297 1.00 85.81 101 ASN A N 1
ATOM 840 C CA . ASN A 1 101 ? 12.845 13.317 2.434 1.00 85.81 101 ASN A CA 1
ATOM 841 C C . ASN A 1 101 ? 13.654 13.832 1.228 1.00 85.81 101 ASN A C 1
ATOM 843 O O . ASN A 1 101 ? 13.430 13.422 0.087 1.00 85.81 101 ASN A O 1
ATOM 847 N N . ALA A 1 102 ? 14.653 14.683 1.491 1.00 84.81 102 ALA A N 1
ATOM 848 C CA . ALA A 1 102 ? 15.458 15.327 0.451 1.00 84.81 102 ALA A CA 1
ATOM 849 C C . ALA A 1 102 ? 16.173 14.333 -0.482 1.00 84.81 102 ALA A C 1
ATOM 851 O O . ALA A 1 102 ? 16.272 14.580 -1.682 1.00 84.81 102 ALA A O 1
ATOM 852 N N . TYR A 1 103 ? 16.639 13.194 0.039 1.00 86.69 103 TYR A N 1
ATOM 853 C CA . TYR A 1 103 ? 17.317 12.189 -0.775 1.00 86.69 103 TYR A CA 1
ATOM 854 C C . TYR A 1 103 ? 16.367 11.589 -1.818 1.00 86.69 103 TYR A C 1
ATOM 856 O O . TYR A 1 103 ? 16.682 11.613 -3.010 1.00 86.69 103 TYR A O 1
ATOM 864 N N . TYR A 1 104 ? 15.192 11.109 -1.399 1.00 83.69 104 TYR A N 1
ATOM 865 C CA . TYR A 1 104 ? 14.217 10.512 -2.319 1.00 83.69 104 TYR A CA 1
ATOM 866 C C . TYR A 1 104 ? 13.597 11.547 -3.258 1.00 83.69 104 TYR A C 1
ATOM 868 O O . TYR A 1 104 ? 13.332 11.236 -4.421 1.00 83.69 104 TYR A O 1
ATOM 876 N N . ARG A 1 105 ? 13.438 12.793 -2.801 1.00 81.56 105 ARG A N 1
ATOM 877 C CA . ARG A 1 105 ? 12.997 13.889 -3.664 1.00 81.56 105 ARG A CA 1
ATOM 878 C C . ARG A 1 105 ? 13.957 14.095 -4.841 1.00 81.56 105 ARG A C 1
ATOM 880 O O . ARG A 1 105 ? 13.532 14.123 -5.991 1.00 81.56 105 ARG A O 1
ATOM 887 N N . THR A 1 106 ? 15.256 14.159 -4.582 1.00 80.75 106 THR A N 1
ATOM 888 C CA . THR A 1 106 ? 16.244 14.386 -5.646 1.00 80.75 106 THR A CA 1
ATOM 889 C C . THR A 1 106 ? 16.439 13.154 -6.535 1.00 80.75 106 THR A C 1
ATOM 891 O O . THR A 1 106 ? 16.491 13.272 -7.757 1.00 80.75 106 THR A O 1
ATOM 894 N N . HIS A 1 107 ? 16.540 11.959 -5.943 1.00 80.56 107 HIS A N 1
ATOM 895 C CA . HIS A 1 107 ? 16.980 10.756 -6.666 1.00 80.56 107 HIS A CA 1
ATOM 896 C C . HIS A 1 107 ? 15.834 9.939 -7.273 1.00 80.56 107 HIS A C 1
ATOM 898 O O . HIS A 1 107 ? 16.050 9.214 -8.244 1.00 80.56 107 HIS A O 1
ATOM 904 N N . VAL A 1 108 ? 14.612 10.069 -6.747 1.00 78.38 108 VAL A N 1
ATOM 905 C CA . VAL A 1 108 ? 13.432 9.348 -7.246 1.00 78.38 108 VAL A CA 1
ATOM 906 C C . VAL A 1 108 ? 12.452 10.321 -7.897 1.00 78.38 108 VAL A C 1
ATOM 908 O O . VAL A 1 108 ? 12.206 10.199 -9.097 1.00 78.38 108 VAL A O 1
ATOM 911 N N . TYR A 1 109 ? 11.955 11.317 -7.156 1.00 71.56 109 TYR A N 1
ATOM 912 C CA . TYR A 1 109 ? 10.885 12.213 -7.622 1.00 71.56 109 TYR A CA 1
ATOM 913 C C . TYR A 1 109 ? 11.297 13.098 -8.804 1.00 71.56 109 TYR A C 1
ATOM 915 O O . TYR A 1 109 ? 10.624 13.142 -9.834 1.00 71.56 109 TYR A O 1
ATOM 923 N N . GLU A 1 110 ? 12.420 13.805 -8.683 1.00 71.06 110 GLU A N 1
ATOM 924 C CA . GLU A 1 110 ? 12.848 14.764 -9.705 1.00 71.06 110 GLU A CA 1
ATOM 925 C C . GLU A 1 110 ? 13.516 14.096 -10.914 1.00 71.06 110 GLU A C 1
ATOM 927 O O . GLU A 1 110 ? 13.725 14.748 -11.945 1.00 71.06 110 GLU A O 1
ATOM 932 N N . SER A 1 111 ? 13.781 12.787 -10.828 1.00 71.06 111 SER A N 1
ATOM 933 C CA . SER A 1 111 ? 14.397 12.023 -11.905 1.00 71.06 111 SER A CA 1
ATOM 934 C C . SER A 1 111 ? 13.529 12.051 -13.173 1.00 71.06 111 SER A C 1
ATOM 936 O O . SER A 1 111 ? 12.318 11.816 -13.154 1.00 71.06 111 SER A O 1
ATOM 938 N N . LEU A 1 112 ? 14.153 12.335 -14.323 1.00 59.97 112 LEU A N 1
ATOM 939 C CA . LEU A 1 112 ? 13.457 12.416 -15.617 1.00 59.97 112 LEU A CA 1
ATOM 940 C C . LEU A 1 112 ? 12.700 11.125 -15.945 1.00 59.97 112 LEU A C 1
ATOM 942 O O . LEU A 1 112 ? 11.612 11.158 -16.509 1.00 59.97 112 LEU A O 1
ATOM 946 N N . LEU A 1 113 ? 13.273 9.988 -15.558 1.00 63.56 113 LEU A N 1
ATOM 947 C CA . LEU A 1 113 ? 12.705 8.670 -15.786 1.00 63.56 113 LEU A CA 1
ATOM 948 C C . LEU A 1 113 ? 11.382 8.462 -15.042 1.00 63.56 113 LEU A C 1
ATOM 950 O O . LEU A 1 113 ? 10.455 7.853 -15.578 1.00 63.56 113 LEU A O 1
ATOM 954 N N . PHE A 1 114 ? 11.280 9.011 -13.835 1.00 64.12 114 PHE A N 1
ATOM 955 C CA . PHE A 1 114 ? 10.075 8.942 -13.031 1.00 64.12 114 PHE A CA 1
ATOM 956 C C . PHE A 1 114 ? 8.943 9.796 -13.629 1.00 64.12 114 PHE A C 1
ATOM 958 O O . PHE A 1 114 ? 7.819 9.315 -13.788 1.00 64.12 114 PHE A O 1
ATOM 965 N N . LYS A 1 115 ? 9.269 10.999 -14.117 1.00 61.94 115 LYS A N 1
ATOM 966 C CA . LYS A 1 115 ? 8.320 11.867 -14.840 1.00 61.94 115 LYS A CA 1
ATOM 967 C C . LYS A 1 115 ? 7.721 11.181 -16.076 1.00 61.94 115 LYS A C 1
ATOM 969 O O . LYS A 1 115 ? 6.540 11.356 -16.363 1.00 61.94 115 LYS A O 1
ATOM 974 N N . TYR A 1 116 ? 8.494 10.345 -16.779 1.00 60.53 116 TYR A N 1
ATOM 975 C CA . TYR A 1 116 ? 7.967 9.542 -17.890 1.00 60.53 116 TYR A CA 1
ATOM 976 C C . TYR A 1 116 ? 7.000 8.441 -17.427 1.00 60.53 116 TYR A C 1
ATOM 978 O O . TYR A 1 116 ? 5.986 8.215 -18.085 1.00 60.53 116 TYR A O 1
ATOM 986 N N . GLN A 1 117 ? 7.261 7.758 -16.308 1.00 62.72 117 GLN A N 1
ATOM 987 C CA . GLN A 1 117 ? 6.338 6.732 -15.800 1.00 62.72 117 GLN A CA 1
ATOM 988 C C . GLN A 1 117 ? 4.981 7.303 -15.381 1.00 62.72 117 GLN A C 1
ATOM 990 O O . GLN A 1 117 ? 3.953 6.671 -15.647 1.00 62.72 117 GLN A O 1
ATOM 995 N N . GLU A 1 118 ? 4.977 8.484 -14.757 1.00 61.59 118 GLU A N 1
ATOM 996 C CA . GLU A 1 118 ? 3.745 9.218 -14.453 1.00 61.59 118 GLU A CA 1
ATOM 997 C C . GLU A 1 118 ? 3.021 9.640 -15.732 1.00 61.59 118 GLU A C 1
ATOM 999 O O . GLU A 1 118 ? 1.825 9.380 -15.861 1.00 61.59 118 GLU A O 1
ATOM 1004 N N . PHE A 1 119 ? 3.747 10.180 -16.719 1.00 47.62 119 PHE A N 1
ATOM 1005 C CA . PHE A 1 119 ? 3.174 10.587 -18.006 1.00 47.62 119 PHE A CA 1
ATOM 1006 C C . PHE A 1 119 ? 2.479 9.434 -18.750 1.00 47.62 119 PHE A C 1
ATOM 1008 O O . PHE A 1 119 ? 1.431 9.626 -19.364 1.00 47.62 119 PHE A O 1
ATOM 1015 N N . PHE A 1 120 ? 3.024 8.215 -18.679 1.00 53.97 120 PHE A N 1
ATOM 1016 C CA . PHE A 1 120 ? 2.432 7.043 -19.333 1.00 53.97 120 PHE A CA 1
ATOM 1017 C C . PHE A 1 120 ? 1.379 6.309 -18.487 1.00 53.97 120 PHE A C 1
ATOM 1019 O O . PHE A 1 120 ? 0.851 5.292 -18.944 1.00 53.97 120 PHE A O 1
ATOM 1026 N N . HIS A 1 121 ? 1.040 6.793 -17.285 1.00 57.72 121 HIS A N 1
ATOM 1027 C CA . HIS A 1 121 ? 0.058 6.154 -16.399 1.00 57.72 121 HIS A CA 1
ATOM 1028 C C . HIS A 1 121 ? 0.383 4.674 -16.128 1.00 57.72 121 HIS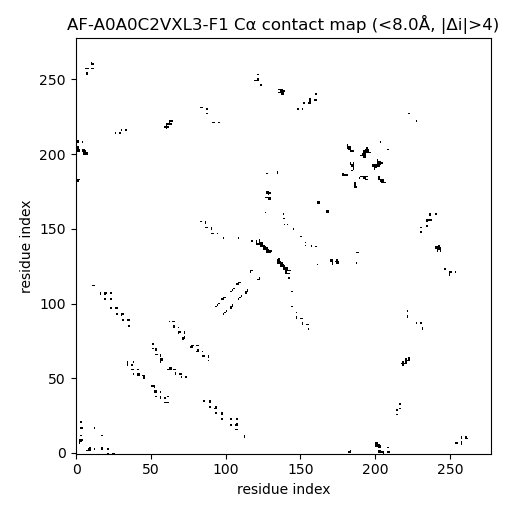 A C 1
ATOM 1030 O O . HIS A 1 121 ? -0.493 3.809 -16.139 1.00 57.72 121 HIS A O 1
ATOM 1036 N N . LEU A 1 122 ? 1.652 4.339 -15.894 1.00 63.19 122 LEU A N 1
ATOM 1037 C CA . LEU A 1 122 ? 2.071 2.932 -15.788 1.00 63.19 122 LEU A CA 1
ATOM 1038 C C . LEU A 1 122 ? 1.741 2.294 -14.434 1.00 63.19 122 LEU A C 1
ATOM 1040 O O . LEU A 1 122 ? 1.658 1.069 -14.327 1.00 63.19 122 LEU A O 1
ATOM 1044 N N . ASN A 1 123 ? 1.503 3.119 -13.419 1.00 74.69 123 ASN A N 1
ATOM 1045 C CA . ASN A 1 123 ? 1.266 2.686 -12.051 1.00 74.69 123 ASN A CA 1
ATOM 1046 C C . ASN A 1 123 ? -0.229 2.503 -11.806 1.00 74.69 123 ASN A C 1
ATOM 1048 O O . ASN A 1 123 ? -0.993 3.460 -11.846 1.00 74.69 123 ASN A O 1
ATOM 1052 N N . HIS A 1 124 ? -0.657 1.268 -11.569 1.00 82.25 124 HIS A N 1
ATOM 1053 C CA . HIS A 1 124 ? -2.034 0.967 -11.194 1.00 82.25 124 HIS A CA 1
ATOM 1054 C C . HIS A 1 124 ? -2.043 0.222 -9.864 1.00 82.25 124 HIS A C 1
ATOM 1056 O O . HIS A 1 124 ? -1.267 -0.717 -9.687 1.00 82.25 124 HIS A O 1
ATOM 1062 N N . VAL A 1 125 ? -2.954 0.607 -8.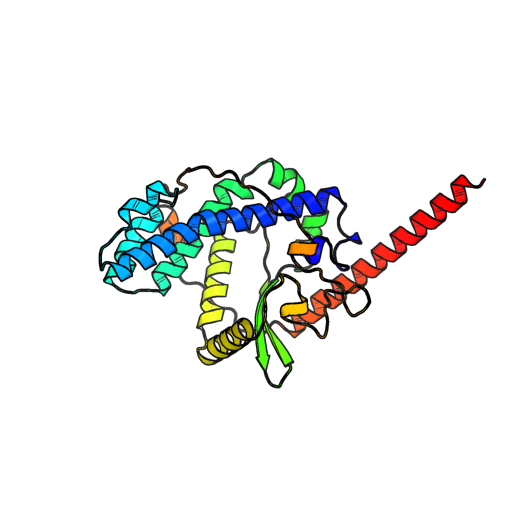973 1.00 88.62 125 VAL A N 1
ATOM 1063 C CA . VAL A 1 125 ? -3.371 -0.239 -7.852 1.00 88.62 125 VAL A CA 1
ATOM 1064 C C . VAL A 1 125 ? -4.607 -0.988 -8.314 1.00 88.62 125 VAL A C 1
ATOM 1066 O O . VAL A 1 125 ? -5.591 -0.376 -8.736 1.00 88.62 125 VAL A O 1
ATOM 1069 N N . ILE A 1 126 ? -4.515 -2.314 -8.308 1.00 91.62 126 ILE A N 1
ATOM 1070 C CA . ILE A 1 126 ? -5.505 -3.205 -8.908 1.00 91.62 126 ILE A CA 1
ATOM 1071 C C . ILE A 1 126 ? -5.983 -4.253 -7.910 1.00 91.62 126 ILE A C 1
ATOM 1073 O O . ILE A 1 126 ? -5.203 -4.762 -7.110 1.00 91.62 126 ILE A O 1
ATOM 1077 N N . PHE A 1 127 ? -7.252 -4.627 -8.032 1.00 94.56 127 PHE A N 1
ATOM 1078 C CA . PHE A 1 127 ? -7.841 -5.793 -7.392 1.00 94.56 127 PHE A CA 1
ATOM 1079 C C . PHE A 1 127 ? -8.166 -6.829 -8.476 1.00 94.56 127 PHE A C 1
ATOM 1081 O O . PHE A 1 127 ? -9.136 -6.656 -9.229 1.00 94.56 127 PHE A O 1
ATOM 1088 N N . PRO A 1 128 ? -7.331 -7.870 -8.625 1.00 94.50 128 PRO A N 1
ATOM 1089 C CA . PRO A 1 128 ? -7.603 -8.953 -9.552 1.00 94.50 128 PRO A CA 1
ATOM 1090 C C . PRO A 1 128 ? -8.725 -9.855 -9.030 1.00 94.50 128 PRO A C 1
ATOM 1092 O O . PRO A 1 128 ? -8.880 -10.067 -7.828 1.00 94.50 128 PRO A O 1
ATOM 1095 N N . TYR A 1 129 ? -9.513 -10.388 -9.954 1.00 94.12 129 TYR A N 1
ATOM 1096 C CA . TYR A 1 129 ? -10.555 -11.371 -9.687 1.00 94.12 129 TYR A CA 1
ATOM 1097 C C . TYR A 1 129 ? -10.778 -12.243 -10.921 1.00 94.12 129 TYR A C 1
ATOM 1099 O O . TYR A 1 129 ? -10.373 -11.891 -12.031 1.00 94.12 129 TYR A O 1
ATOM 1107 N N . GLU A 1 130 ? -11.428 -13.388 -10.742 1.00 91.62 130 GLU A N 1
ATOM 1108 C CA . GLU A 1 130 ? -11.668 -14.341 -11.824 1.00 91.62 130 GLU A CA 1
ATOM 1109 C C . GLU A 1 130 ? -13.152 -14.403 -12.194 1.00 91.62 130 GLU A C 1
ATOM 1111 O O . GLU A 1 130 ? -14.021 -14.516 -11.329 1.00 91.62 130 GLU A O 1
ATOM 1116 N N . VAL A 1 131 ? -13.438 -14.326 -13.495 1.00 89.00 131 VAL A N 1
ATOM 1117 C CA . VAL A 1 131 ? -14.772 -14.521 -14.080 1.00 89.00 131 VAL A CA 1
ATOM 1118 C C . VAL A 1 131 ? -14.611 -15.375 -15.330 1.00 89.00 131 VAL A C 1
ATOM 1120 O O . VAL A 1 131 ? -13.815 -15.030 -16.200 1.00 89.00 131 VAL A O 1
ATOM 1123 N N . ASP A 1 132 ? -15.352 -16.480 -15.424 1.00 88.12 132 ASP A N 1
ATOM 1124 C CA . ASP A 1 132 ? -15.321 -17.404 -16.569 1.00 88.12 132 ASP A CA 1
ATOM 1125 C C . ASP A 1 132 ? -13.898 -17.856 -16.953 1.00 88.12 132 ASP A C 1
ATOM 1127 O O . ASP A 1 132 ? -13.514 -17.828 -18.124 1.00 88.12 132 ASP A O 1
ATOM 1131 N N . GLN A 1 133 ? -13.088 -18.226 -15.951 1.00 85.00 133 GLN A N 1
ATOM 1132 C CA . GLN A 1 133 ? -11.677 -18.624 -16.106 1.00 85.00 133 GLN A CA 1
ATOM 1133 C C . GLN A 1 133 ? -10.766 -17.532 -16.692 1.00 85.00 133 GLN A C 1
ATOM 1135 O O . GLN A 1 133 ? -9.669 -17.804 -17.185 1.00 85.00 133 GLN A O 1
ATOM 1140 N N . ARG A 1 134 ? -11.209 -16.271 -16.666 1.00 89.31 134 ARG A N 1
ATOM 1141 C CA . ARG A 1 134 ? -10.431 -15.115 -17.109 1.00 89.31 134 ARG A CA 1
ATOM 1142 C C . ARG A 1 134 ? -10.181 -14.180 -15.944 1.00 89.31 134 ARG A C 1
ATOM 1144 O O . ARG A 1 134 ? -11.095 -13.809 -15.210 1.00 89.31 134 ARG A O 1
ATOM 1151 N N . VAL A 1 135 ? -8.933 -13.743 -15.839 1.00 92.00 135 VAL A N 1
ATOM 1152 C CA . VAL A 1 135 ? -8.542 -12.692 -14.905 1.00 92.00 135 VAL A CA 1
ATOM 1153 C C . VAL A 1 135 ? -9.089 -11.365 -15.410 1.00 92.00 135 VAL A C 1
ATOM 1155 O O . VAL A 1 135 ? -8.841 -10.962 -16.550 1.00 92.00 135 VAL A O 1
ATOM 1158 N N . LYS A 1 136 ? -9.820 -10.684 -14.539 1.00 92.56 136 LYS A N 1
ATOM 1159 C CA . LYS A 1 136 ? -10.210 -9.288 -14.682 1.00 92.56 136 LYS A CA 1
ATOM 1160 C C . LYS A 1 136 ? -9.577 -8.480 -13.564 1.00 92.56 136 LYS A C 1
ATOM 1162 O O . LYS A 1 136 ? -9.231 -9.013 -12.512 1.00 92.56 136 LYS A O 1
ATOM 1167 N N . VAL A 1 137 ? -9.431 -7.184 -13.797 1.00 92.38 137 VAL A N 1
ATOM 1168 C CA . VAL A 1 137 ? -8.900 -6.250 -12.806 1.00 92.38 137 VAL A CA 1
ATOM 1169 C C . VAL A 1 137 ? -9.819 -5.045 -12.697 1.00 92.38 137 VAL A C 1
ATOM 1171 O O . VAL A 1 137 ? -10.191 -4.431 -13.701 1.00 92.38 137 VAL A O 1
ATOM 1174 N N . ILE A 1 138 ? -10.180 -4.702 -11.465 1.00 93.12 138 ILE A N 1
ATOM 1175 C CA . ILE A 1 138 ? -10.647 -3.353 -11.146 1.00 93.12 138 ILE A CA 1
ATOM 1176 C C . ILE A 1 138 ? -9.496 -2.570 -10.526 1.00 93.12 138 ILE A C 1
ATOM 1178 O O . ILE A 1 138 ? -8.569 -3.174 -9.994 1.00 93.12 138 ILE A O 1
ATOM 1182 N N . GLY A 1 139 ? -9.525 -1.245 -10.582 1.00 91.69 139 GLY A N 1
ATOM 1183 C CA . GLY A 1 139 ? -8.477 -0.460 -9.941 1.00 91.69 139 GLY A CA 1
ATOM 1184 C C . GLY A 1 139 ? -8.385 0.968 -10.431 1.00 91.69 139 GLY A C 1
ATOM 1185 O O . GLY A 1 139 ? -9.160 1.409 -11.279 1.00 91.69 139 GLY A O 1
ATOM 1186 N N . LEU A 1 140 ? -7.401 1.679 -9.898 1.00 89.12 140 LEU A N 1
ATOM 1187 C CA . LEU A 1 140 ? -7.127 3.065 -10.240 1.00 89.12 140 LEU A CA 1
ATOM 1188 C C . LEU A 1 140 ? -5.682 3.240 -10.663 1.00 89.12 140 LEU A C 1
ATOM 1190 O O . LEU A 1 140 ? -4.781 2.515 -10.240 1.00 89.12 140 LEU A O 1
ATOM 1194 N N . ASN A 1 141 ? -5.481 4.227 -11.527 1.00 82.31 141 ASN A N 1
ATOM 1195 C CA . ASN A 1 141 ? -4.150 4.715 -11.806 1.00 82.31 141 ASN A CA 1
ATOM 1196 C C . ASN A 1 141 ? -3.645 5.529 -10.614 1.00 82.31 141 ASN A C 1
ATOM 1198 O O . ASN A 1 141 ? -4.421 6.255 -9.996 1.00 82.31 141 ASN A O 1
ATOM 1202 N N . VAL A 1 142 ? -2.359 5.402 -10.317 1.00 74.88 142 VAL A N 1
ATOM 1203 C CA . VAL A 1 142 ? -1.713 6.065 -9.190 1.00 74.88 142 VAL A CA 1
ATOM 1204 C C . VAL A 1 142 ? -0.615 6.975 -9.705 1.00 74.88 142 VAL A C 1
ATOM 1206 O O . VAL A 1 142 ? 0.195 6.579 -10.542 1.00 74.88 142 VAL A O 1
ATOM 1209 N N . SER A 1 143 ? -0.577 8.181 -9.156 1.00 69.75 143 SER A N 1
ATOM 1210 C CA . SER A 1 143 ? 0.596 9.041 -9.200 1.00 69.75 143 SER A CA 1
ATOM 1211 C C . SER A 1 143 ? 1.280 8.943 -7.834 1.00 69.75 143 SER A C 1
ATOM 1213 O O . SER A 1 143 ? 0.672 9.279 -6.817 1.00 69.75 143 SER A O 1
ATOM 1215 N N . HIS A 1 144 ? 2.496 8.384 -7.787 1.00 61.06 144 HIS A N 1
ATOM 1216 C CA . HIS A 1 144 ? 3.184 8.061 -6.521 1.00 61.06 144 HIS A CA 1
ATOM 1217 C C . HIS A 1 144 ? 3.594 9.312 -5.733 1.00 61.06 144 HIS A C 1
ATOM 1219 O O . HIS A 1 144 ? 3.814 9.218 -4.530 1.00 61.06 144 HIS A O 1
ATOM 1225 N N . PHE A 1 145 ? 3.646 10.475 -6.387 1.00 63.66 145 PHE A N 1
ATOM 1226 C CA . PHE A 1 145 ? 3.936 11.766 -5.756 1.00 63.66 145 PHE A CA 1
ATOM 1227 C C . PHE A 1 145 ? 2.787 12.757 -5.911 1.00 63.66 145 PHE A C 1
ATOM 1229 O O . PHE A 1 145 ? 2.989 13.972 -5.894 1.00 63.66 145 PHE A O 1
ATOM 1236 N N . ALA A 1 146 ? 1.562 12.248 -6.048 1.00 74.31 146 ALA A N 1
ATOM 1237 C CA . ALA A 1 146 ? 0.396 13.099 -5.918 1.00 74.31 146 ALA A CA 1
ATOM 1238 C C . ALA A 1 146 ? 0.434 13.824 -4.554 1.00 74.31 146 ALA A C 1
ATOM 1240 O O . ALA A 1 146 ? 0.921 13.242 -3.574 1.00 74.31 146 ALA A O 1
ATOM 1241 N N . PRO A 1 147 ? -0.077 15.066 -4.471 1.00 86.62 147 PRO A N 1
ATOM 1242 C CA . PRO A 1 147 ? -0.301 15.755 -3.205 1.00 86.62 147 PRO A CA 1
ATOM 1243 C C . PRO A 1 147 ? -0.996 14.855 -2.179 1.00 86.62 147 PRO A C 1
ATOM 1245 O O . PRO A 1 147 ? -1.778 13.975 -2.555 1.00 86.62 147 PRO A O 1
ATOM 1248 N N . LEU A 1 148 ? -0.712 15.075 -0.895 1.00 90.50 148 LEU A N 1
ATOM 1249 C CA . LEU A 1 148 ? -1.247 14.285 0.217 1.00 90.50 148 LEU A CA 1
ATOM 1250 C C . LEU A 1 148 ? -2.759 14.055 0.085 1.00 90.50 148 LEU A C 1
ATOM 1252 O O . LEU A 1 148 ? -3.235 12.927 0.202 1.00 90.50 148 LEU A O 1
ATOM 1256 N N . GLU A 1 149 ? -3.497 15.109 -0.243 1.00 92.06 149 GLU A N 1
ATOM 1257 C CA . GLU A 1 149 ? -4.949 15.110 -0.392 1.00 92.06 149 GLU A CA 1
ATOM 1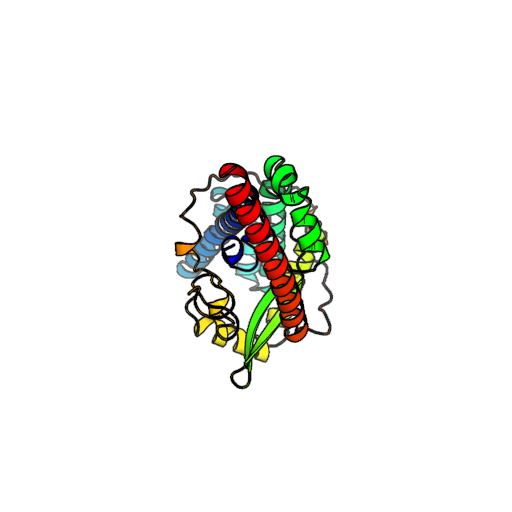258 C C . GLU A 1 149 ? -5.404 14.143 -1.488 1.00 92.06 149 GLU A C 1
ATOM 1260 O O . GLU A 1 149 ? -6.333 13.362 -1.292 1.00 92.06 149 GLU A O 1
ATOM 1265 N N . GLN A 1 150 ? -4.698 14.127 -2.621 1.00 90.38 150 GLN A N 1
ATOM 1266 C CA . GLN A 1 150 ? -4.995 13.230 -3.738 1.00 90.38 150 GLN A CA 1
ATOM 1267 C C . GLN A 1 150 ? -4.677 11.772 -3.401 1.00 90.38 150 GLN A C 1
ATOM 1269 O O . GLN A 1 150 ? -5.373 10.871 -3.871 1.00 90.38 150 GLN A O 1
ATOM 1274 N N . ARG A 1 151 ? -3.649 11.511 -2.582 1.00 91.44 151 ARG A N 1
ATOM 1275 C CA . ARG A 1 151 ? -3.333 10.144 -2.139 1.00 91.44 151 ARG A CA 1
ATOM 1276 C C . ARG A 1 151 ? -4.342 9.632 -1.114 1.00 91.44 151 ARG A C 1
ATOM 1278 O O . ARG A 1 151 ? -4.771 8.483 -1.215 1.00 91.44 151 ARG A O 1
ATOM 1285 N N . ILE A 1 152 ? -4.791 10.488 -0.194 1.00 94.81 152 ILE A N 1
ATOM 1286 C CA . ILE A 1 152 ? -5.906 10.182 0.716 1.00 94.81 152 ILE A CA 1
ATOM 1287 C C . ILE A 1 152 ? -7.179 9.898 -0.093 1.00 94.81 152 ILE A C 1
ATOM 1289 O O . ILE A 1 152 ? -7.845 8.883 0.126 1.00 94.81 152 ILE A O 1
ATOM 1293 N N . GLU A 1 153 ? -7.507 10.751 -1.067 1.00 94.56 153 GLU A N 1
ATOM 1294 C CA . GLU A 1 153 ? -8.665 10.565 -1.945 1.00 94.56 153 GLU A CA 1
ATOM 1295 C C . GLU A 1 153 ? -8.575 9.249 -2.730 1.00 94.56 153 GLU A C 1
ATOM 1297 O O . GLU A 1 153 ? -9.553 8.502 -2.805 1.00 94.56 153 GLU A O 1
ATOM 1302 N N . LEU A 1 154 ? -7.398 8.923 -3.271 1.00 93.06 154 LEU A N 1
ATOM 1303 C CA . LEU A 1 154 ? -7.133 7.658 -3.952 1.00 93.06 154 LEU A CA 1
ATOM 1304 C C . LEU A 1 154 ? -7.382 6.458 -3.031 1.00 93.06 154 LEU A C 1
ATOM 1306 O O . LEU A 1 154 ? -8.088 5.534 -3.436 1.00 93.06 154 LEU A O 1
ATOM 1310 N N . GLY A 1 155 ? -6.852 6.470 -1.804 1.00 94.44 155 GLY A N 1
ATOM 1311 C CA . GLY A 1 155 ? -7.068 5.403 -0.823 1.00 94.44 155 GLY A CA 1
ATOM 1312 C C . GLY A 1 155 ? -8.552 5.207 -0.508 1.00 94.44 155 GLY A C 1
ATOM 1313 O O . GLY A 1 155 ? -9.062 4.086 -0.544 1.00 94.44 155 GLY A O 1
ATOM 1314 N N . LYS A 1 156 ? -9.286 6.306 -0.304 1.00 95.81 156 LYS A N 1
ATOM 1315 C CA . LYS A 1 156 ? -10.735 6.276 -0.050 1.00 95.81 156 LYS A CA 1
ATOM 1316 C C . LYS A 1 156 ? -11.524 5.759 -1.248 1.00 95.81 156 LYS A C 1
ATOM 1318 O O . LYS A 1 156 ? -12.452 4.971 -1.069 1.00 95.81 156 LYS A O 1
ATOM 1323 N N . LYS A 1 157 ? -11.144 6.148 -2.470 1.00 94.81 157 LYS A N 1
ATOM 1324 C CA . LYS A 1 157 ? -11.739 5.600 -3.694 1.00 94.81 157 LYS A CA 1
ATOM 1325 C C . LYS A 1 157 ? -11.469 4.105 -3.796 1.00 94.81 157 LYS A C 1
ATOM 1327 O O . LYS A 1 157 ? -12.415 3.360 -3.995 1.00 94.81 157 LYS A O 1
ATOM 1332 N N . LEU A 1 158 ? -10.233 3.644 -3.603 1.00 94.12 158 LEU A N 1
ATOM 1333 C CA . LEU A 1 158 ? -9.893 2.216 -3.633 1.00 94.12 158 LEU A CA 1
ATOM 1334 C C . LEU A 1 158 ? -10.692 1.410 -2.600 1.00 94.12 158 LEU A C 1
ATOM 1336 O O . LEU A 1 158 ? -11.239 0.363 -2.946 1.00 94.12 158 LEU A O 1
ATOM 1340 N N . TYR A 1 159 ? -10.823 1.923 -1.373 1.00 94.75 159 TYR A N 1
ATOM 1341 C CA . TYR A 1 159 ? -11.681 1.338 -0.343 1.00 94.75 159 TYR A CA 1
ATOM 1342 C C . TYR A 1 159 ? -13.138 1.252 -0.812 1.00 94.75 159 TYR A C 1
ATOM 1344 O O . TYR A 1 159 ? -13.720 0.167 -0.844 1.00 94.75 159 TYR A O 1
ATOM 1352 N N . GLY A 1 160 ? -13.722 2.367 -1.257 1.00 93.75 160 GLY A N 1
ATOM 1353 C CA . GLY A 1 160 ? -15.101 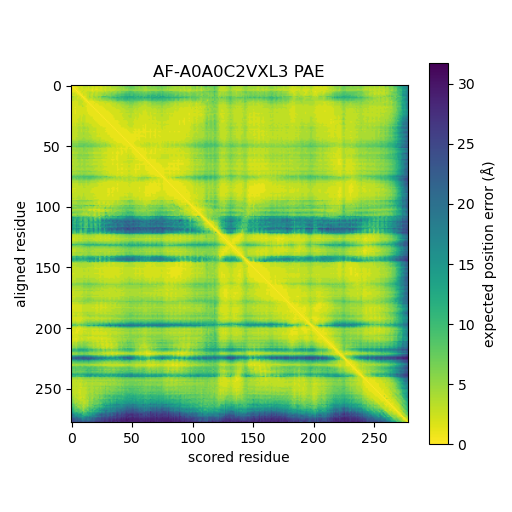2.371 -1.738 1.00 93.75 160 GLY A CA 1
ATOM 1354 C C . GLY A 1 160 ? -15.308 1.454 -2.945 1.00 93.75 160 GLY A C 1
ATOM 1355 O O . GLY A 1 160 ? -16.312 0.759 -3.006 1.00 93.75 160 GLY A O 1
ATOM 1356 N N . MET A 1 161 ? -14.340 1.350 -3.859 1.00 92.44 161 MET A N 1
ATOM 1357 C CA . MET A 1 161 ? -14.387 0.417 -4.991 1.00 92.44 161 MET A CA 1
ATOM 1358 C C . MET A 1 161 ? -14.403 -1.049 -4.547 1.00 92.44 161 MET A C 1
ATOM 1360 O O . MET A 1 161 ? -15.127 -1.852 -5.137 1.00 92.44 161 MET A O 1
ATOM 1364 N N . LEU A 1 162 ? -13.618 -1.402 -3.525 1.00 92.62 162 LEU A N 1
ATOM 1365 C CA . LEU A 1 162 ? -13.548 -2.761 -2.991 1.00 92.62 162 LEU A CA 1
ATOM 1366 C C . LEU A 1 162 ? -14.871 -3.177 -2.326 1.00 92.62 162 LEU A C 1
ATOM 1368 O O . LEU A 1 162 ? -15.312 -4.313 -2.498 1.00 92.62 162 LEU A O 1
ATOM 1372 N N . TYR A 1 163 ? -15.528 -2.250 -1.621 1.00 92.12 163 TYR A N 1
ATOM 1373 C CA . TYR A 1 163 ? -16.764 -2.507 -0.869 1.00 92.12 163 TYR A CA 1
ATOM 1374 C C . TYR A 1 163 ? -18.062 -2.123 -1.601 1.00 92.12 163 TYR A C 1
ATOM 1376 O O . TYR A 1 163 ? -19.143 -2.469 -1.129 1.00 92.12 163 TYR A O 1
ATOM 1384 N N . ALA A 1 164 ? -17.990 -1.480 -2.773 1.00 89.69 164 ALA A N 1
ATOM 1385 C CA . ALA A 1 164 ? -19.161 -1.036 -3.541 1.00 89.69 164 ALA A CA 1
ATOM 1386 C C . ALA A 1 164 ? -20.106 -2.178 -3.950 1.00 89.69 164 ALA A C 1
ATOM 1388 O O . ALA A 1 164 ? -21.294 -1.954 -4.174 1.00 89.69 164 ALA A O 1
ATOM 1389 N N . SER A 1 165 ? -19.590 -3.403 -4.085 1.00 90.75 165 SER A N 1
ATOM 1390 C CA . SER A 1 165 ? -20.380 -4.570 -4.475 1.00 90.75 165 SER A CA 1
ATOM 1391 C C . SER A 1 165 ? -19.983 -5.797 -3.654 1.00 90.75 165 SER A C 1
ATOM 1393 O O . SER A 1 165 ? -18.875 -6.310 -3.831 1.00 90.75 165 SER A O 1
ATOM 1395 N N . PRO A 1 166 ? -20.891 -6.345 -2.820 1.00 93.12 166 PRO A N 1
ATOM 1396 C CA . PRO A 1 166 ? -20.635 -7.577 -2.071 1.00 93.12 166 PRO A CA 1
ATOM 1397 C C . PRO A 1 166 ? -20.268 -8.763 -2.972 1.00 93.12 166 PRO A C 1
ATOM 1399 O O . PRO A 1 166 ? -19.442 -9.601 -2.611 1.00 93.12 166 PRO A O 1
ATOM 1402 N N . TYR A 1 167 ? -20.852 -8.823 -4.174 1.00 92.00 167 TYR A N 1
ATOM 1403 C CA . TYR A 1 167 ? -20.522 -9.838 -5.173 1.00 92.00 167 TYR A CA 1
ATOM 1404 C C . TYR A 1 167 ? -19.076 -9.697 -5.663 1.00 92.00 167 TYR A C 1
ATOM 1406 O O . TYR A 1 167 ? -18.339 -10.683 -5.727 1.00 92.00 167 TYR A O 1
ATOM 1414 N N . GLN A 1 168 ? -18.656 -8.471 -5.984 1.00 91.56 168 GLN A N 1
ATOM 1415 C CA . GLN A 1 168 ? -17.299 -8.193 -6.447 1.00 91.56 168 GLN A CA 1
ATOM 1416 C C . GLN A 1 168 ? -16.271 -8.478 -5.349 1.00 91.56 168 GLN A C 1
ATOM 1418 O O . GLN A 1 168 ? -15.288 -9.171 -5.612 1.00 91.56 168 GLN A O 1
ATOM 1423 N N . LEU A 1 169 ? -16.538 -8.023 -4.122 1.00 94.69 169 LEU A N 1
ATOM 1424 C CA . LEU A 1 169 ? -15.704 -8.290 -2.952 1.00 94.69 169 LEU A CA 1
ATOM 1425 C C . LEU A 1 169 ? -15.502 -9.793 -2.747 1.00 94.69 169 LEU A C 1
ATOM 1427 O O . LEU A 1 169 ? -14.370 -10.255 -2.643 1.00 94.69 169 LEU A O 1
ATOM 1431 N N . LYS A 1 170 ? -16.585 -10.579 -2.775 1.00 95.38 170 LYS A N 1
ATOM 1432 C CA . LYS A 1 170 ? -16.520 -12.040 -2.630 1.00 95.38 170 LYS A CA 1
ATOM 1433 C C . LYS A 1 170 ? -15.630 -12.699 -3.688 1.00 95.38 170 LYS A C 1
ATOM 1435 O O . LYS A 1 170 ? -14.891 -13.627 -3.370 1.00 95.38 170 LYS A O 1
ATOM 1440 N N . ASN A 1 171 ? -15.699 -12.244 -4.939 1.00 94.31 171 ASN A N 1
ATOM 1441 C CA . ASN A 1 171 ? -14.868 -12.790 -6.014 1.00 94.31 171 ASN A CA 1
ATOM 1442 C C . ASN A 1 171 ? -13.396 -12.380 -5.887 1.00 94.31 171 ASN A C 1
ATOM 1444 O O . ASN A 1 171 ? -12.527 -13.196 -6.184 1.00 94.31 171 ASN A O 1
ATOM 1448 N N . ILE A 1 172 ? -13.116 -11.157 -5.427 1.00 95.62 172 ILE A N 1
ATOM 1449 C CA . ILE A 1 172 ? -11.749 -10.698 -5.133 1.00 95.62 172 ILE A CA 1
ATOM 1450 C C . ILE A 1 172 ? -11.158 -11.513 -3.979 1.00 95.62 172 ILE A C 1
ATOM 1452 O O . ILE A 1 172 ? -10.055 -12.029 -4.111 1.00 95.62 172 ILE A O 1
ATOM 1456 N N . LEU A 1 173 ? -11.897 -11.697 -2.881 1.00 96.25 173 LEU A N 1
ATOM 1457 C CA . LEU A 1 173 ? -11.428 -12.486 -1.736 1.00 96.25 173 LEU A CA 1
ATOM 1458 C C . LEU A 1 173 ? -11.130 -13.932 -2.133 1.00 96.25 173 LEU A C 1
ATOM 1460 O O . LEU A 1 173 ? -10.023 -14.407 -1.903 1.00 96.25 173 LEU A O 1
ATOM 1464 N N . ARG A 1 174 ? -12.055 -14.589 -2.847 1.00 95.81 174 ARG A N 1
ATOM 1465 C CA . ARG A 1 174 ? -11.826 -15.941 -3.382 1.00 95.81 174 ARG A CA 1
ATOM 1466 C C . ARG A 1 174 ? -10.577 -16.002 -4.259 1.00 95.81 174 ARG A C 1
ATOM 1468 O O . ARG A 1 174 ? -9.846 -16.987 -4.219 1.00 95.81 174 ARG A O 1
ATOM 1475 N N . PHE A 1 175 ? -10.356 -14.979 -5.084 1.00 95.31 175 PHE A N 1
ATOM 1476 C CA . PHE A 1 175 ? -9.172 -14.914 -5.926 1.00 95.31 175 PHE A CA 1
ATOM 1477 C C . PHE A 1 175 ? -7.903 -14.872 -5.077 1.00 95.31 175 PHE A C 1
ATOM 1479 O O . PHE A 1 175 ? -7.042 -15.724 -5.264 1.00 95.31 175 PHE A O 1
ATOM 1486 N N . VAL A 1 176 ? -7.813 -13.938 -4.130 1.00 94.31 176 VAL A N 1
ATOM 1487 C CA . VAL A 1 176 ? -6.648 -13.759 -3.249 1.00 94.31 176 VAL A CA 1
ATOM 1488 C C . VAL A 1 176 ? -6.374 -15.031 -2.439 1.00 94.31 176 VAL A C 1
ATOM 1490 O O . VAL A 1 176 ? -5.260 -15.537 -2.474 1.00 94.31 176 VAL A O 1
ATOM 1493 N N . GLU A 1 177 ? -7.398 -15.629 -1.827 1.00 95.25 177 GLU A N 1
ATOM 1494 C CA . GLU A 1 177 ? -7.284 -16.881 -1.056 1.00 95.25 177 GLU A CA 1
ATOM 1495 C C . GLU A 1 177 ? -6.806 -18.077 -1.897 1.00 95.25 177 GLU A C 1
ATOM 1497 O O . GLU A 1 177 ? -6.203 -19.012 -1.374 1.00 95.25 177 GLU A O 1
ATOM 1502 N N . SER A 1 178 ? -7.063 -18.067 -3.209 1.00 93.38 178 SER A N 1
ATOM 1503 C CA . SER A 1 178 ? -6.673 -19.154 -4.117 1.00 93.38 178 SER A CA 1
ATOM 1504 C C . SER A 1 178 ? -5.231 -19.072 -4.627 1.00 93.38 178 SER A C 1
ATOM 1506 O O . SER A 1 178 ? -4.798 -19.964 -5.365 1.00 93.38 178 SER A O 1
ATOM 1508 N N . LYS A 1 179 ? -4.493 -17.999 -4.309 1.00 92.38 179 LYS A N 1
ATOM 1509 C CA . LYS A 1 179 ? -3.151 -17.741 -4.847 1.00 92.38 179 LYS A CA 1
ATOM 1510 C C . LYS A 1 179 ? -2.120 -17.675 -3.729 1.00 92.38 179 LYS A C 1
ATOM 1512 O O . LYS A 1 179 ? -2.290 -16.983 -2.736 1.00 92.38 179 LYS A O 1
ATOM 1517 N N . THR A 1 180 ? -0.990 -18.340 -3.937 1.00 93.50 180 THR A N 1
ATOM 1518 C CA . THR A 1 180 ? 0.213 -18.078 -3.145 1.00 93.50 180 THR A CA 1
ATOM 1519 C C . THR A 1 180 ? 0.844 -16.781 -3.642 1.00 93.50 180 THR A C 1
ATOM 1521 O O . THR A 1 180 ? 1.154 -16.665 -4.825 1.00 93.50 180 THR A O 1
ATOM 1524 N N . HIS A 1 181 ? 1.026 -15.809 -2.751 1.00 93.31 181 HIS A N 1
ATOM 1525 C CA . HIS A 1 181 ? 1.612 -14.517 -3.098 1.00 93.31 181 HIS A CA 1
ATOM 1526 C C . HIS A 1 181 ? 3.137 -14.580 -3.021 1.00 93.31 181 HIS A C 1
ATOM 1528 O O . HIS A 1 181 ? 3.715 -14.662 -1.940 1.00 93.31 181 HIS A O 1
ATOM 1534 N N . THR A 1 182 ? 3.786 -14.530 -4.178 1.00 95.19 182 THR A N 1
ATOM 1535 C CA . THR A 1 182 ? 5.246 -14.490 -4.332 1.00 95.19 182 THR A CA 1
ATOM 1536 C C . THR A 1 182 ? 5.766 -13.066 -4.552 1.00 95.19 182 THR A C 1
ATOM 1538 O O . THR A 1 182 ? 6.971 -12.819 -4.489 1.00 95.19 182 THR A O 1
ATOM 1541 N N . GLY A 1 183 ? 4.873 -12.116 -4.856 1.00 92.25 183 GLY A N 1
ATOM 1542 C CA . GLY A 1 183 ? 5.221 -10.747 -5.249 1.00 92.25 183 GLY A CA 1
ATOM 1543 C C . GLY A 1 183 ? 5.543 -10.604 -6.742 1.00 92.25 183 GLY A C 1
ATOM 1544 O O . GLY A 1 183 ? 5.898 -9.512 -7.198 1.00 92.25 183 GLY A O 1
ATOM 1545 N N . SER A 1 184 ? 5.407 -11.683 -7.518 1.00 94.00 184 SER A N 1
ATOM 1546 C CA . SER A 1 184 ? 5.475 -11.664 -8.979 1.00 94.00 184 SER A CA 1
ATOM 1547 C C . SER A 1 184 ? 4.123 -11.272 -9.578 1.00 94.00 184 SER A C 1
ATOM 1549 O O . SER A 1 184 ? 3.063 -11.658 -9.089 1.00 94.00 184 SER A O 1
ATOM 1551 N N . ARG A 1 185 ? 4.121 -10.592 -10.732 1.00 92.19 185 ARG A N 1
ATOM 1552 C CA . ARG A 1 185 ? 2.876 -10.386 -11.501 1.00 92.19 185 ARG A CA 1
ATOM 1553 C C . ARG A 1 185 ? 2.279 -11.688 -12.042 1.00 92.19 185 ARG A C 1
ATOM 1555 O O . ARG A 1 185 ? 1.113 -11.709 -12.439 1.00 92.19 185 ARG A O 1
ATOM 1562 N N . SER A 1 186 ? 3.058 -12.770 -12.065 1.00 93.81 186 SER A N 1
ATOM 1563 C CA . SER A 1 186 ? 2.551 -14.092 -12.440 1.00 93.81 186 SER A CA 1
ATOM 1564 C C . SER A 1 186 ? 1.538 -14.650 -11.436 1.00 93.81 186 SER A C 1
ATOM 1566 O O . SER A 1 186 ? 0.687 -15.435 -11.850 1.00 93.81 186 SER A O 1
ATOM 1568 N N . ASP A 1 187 ? 1.536 -14.161 -10.188 1.00 93.75 187 ASP A N 1
ATOM 1569 C CA . ASP A 1 187 ? 0.570 -14.554 -9.155 1.00 93.75 187 ASP A CA 1
ATOM 1570 C C . ASP A 1 187 ? -0.868 -14.272 -9.595 1.00 93.75 187 ASP A C 1
ATOM 1572 O O . ASP A 1 187 ? -1.761 -15.101 -9.404 1.00 93.75 187 ASP A O 1
ATOM 1576 N N . TYR A 1 188 ? -1.094 -13.107 -10.219 1.00 91.88 188 TYR A N 1
ATOM 1577 C CA . TYR A 1 188 ? -2.429 -12.714 -10.656 1.00 91.88 188 TYR A CA 1
ATOM 1578 C C . TYR A 1 188 ? -2.663 -12.844 -12.161 1.00 91.88 188 TYR A C 1
ATOM 1580 O O . TYR A 1 188 ? -3.818 -12.933 -12.565 1.00 91.88 188 TYR A O 1
ATOM 1588 N N . TRP A 1 189 ? -1.626 -12.869 -13.011 1.00 91.69 189 TRP A N 1
ATOM 1589 C CA . TRP A 1 189 ? -1.811 -12.974 -14.467 1.00 91.69 189 TRP A CA 1
ATOM 1590 C C . TRP A 1 189 ? -0.791 -13.906 -15.157 1.00 91.69 189 TRP A C 1
ATOM 1592 O O . TRP A 1 189 ? 0.011 -13.469 -15.991 1.00 91.69 189 TRP A O 1
ATOM 1602 N N . PRO A 1 190 ? -0.852 -15.224 -14.880 1.00 90.94 190 PRO A N 1
ATOM 1603 C CA . PRO A 1 190 ? 0.149 -16.208 -15.321 1.00 90.94 190 PRO A CA 1
ATOM 1604 C C . PRO A 1 190 ? 0.168 -16.467 -16.838 1.00 90.94 190 PRO A C 1
ATOM 1606 O O . PRO A 1 190 ? 1.110 -17.051 -17.370 1.00 90.94 190 PRO A O 1
ATOM 1609 N N . HIS A 1 191 ? -0.866 -16.041 -17.570 1.00 88.94 191 HIS A N 1
ATOM 1610 C CA . HIS A 1 191 ? -0.883 -16.117 -19.037 1.00 88.94 191 HIS A CA 1
ATOM 1611 C C . HIS A 1 191 ? -0.007 -15.050 -19.703 1.00 88.94 191 HIS A C 1
ATOM 1613 O O . HIS A 1 191 ? 0.362 -15.199 -20.867 1.00 88.94 191 HIS A O 1
ATOM 1619 N N . VAL A 1 192 ? 0.305 -13.972 -18.979 1.00 90.31 192 VAL A N 1
ATOM 1620 C CA . VAL A 1 192 ? 1.067 -12.827 -19.486 1.00 90.31 192 VAL A CA 1
ATOM 1621 C C . VAL A 1 192 ? 2.458 -12.782 -18.861 1.00 90.31 192 VAL A C 1
ATOM 1623 O O . VAL A 1 192 ? 3.437 -12.552 -19.574 1.00 90.31 192 VAL A O 1
ATOM 1626 N N . PHE A 1 193 ? 2.554 -13.036 -17.556 1.00 92.69 193 PHE A N 1
ATOM 1627 C CA . PHE A 1 193 ? 3.796 -12.960 -16.790 1.00 92.69 193 PHE A CA 1
ATOM 1628 C C . PHE A 1 193 ? 4.300 -14.331 -16.350 1.00 92.69 193 PHE A C 1
ATOM 1630 O O . PHE A 1 193 ? 3.535 -15.283 -16.220 1.00 92.69 193 PHE A O 1
ATOM 1637 N N . SER A 1 194 ? 5.598 -14.407 -16.073 1.00 94.38 194 SER A N 1
ATOM 1638 C CA . SER A 1 194 ? 6.274 -15.612 -15.596 1.00 94.38 194 SER A CA 1
ATOM 1639 C C . SER A 1 194 ? 7.421 -15.243 -14.661 1.00 94.38 194 SER A C 1
ATOM 1641 O O . SER A 1 194 ? 8.185 -14.324 -14.960 1.00 94.38 194 SER A O 1
ATOM 1643 N N . SER A 1 195 ? 7.606 -16.012 -13.587 1.00 92.44 195 SER A N 1
ATOM 1644 C CA . SER A 1 195 ? 8.818 -15.959 -12.756 1.00 92.44 195 SER A CA 1
ATOM 1645 C C . SER A 1 195 ? 10.024 -16.654 -13.399 1.00 92.44 195 SER A C 1
ATOM 1647 O O . SER A 1 195 ? 11.130 -16.612 -12.871 1.00 92.44 195 SER A O 1
ATOM 1649 N N . ARG A 1 196 ? 9.847 -17.268 -14.576 1.00 89.69 196 ARG A N 1
ATOM 1650 C CA . ARG A 1 196 ? 10.913 -17.881 -15.382 1.00 89.69 196 ARG A CA 1
ATOM 1651 C C . ARG A 1 196 ? 11.134 -17.079 -16.658 1.00 89.69 196 ARG A C 1
ATOM 1653 O O . ARG A 1 196 ? 10.180 -16.854 -17.402 1.00 89.69 196 ARG A O 1
ATOM 1660 N N . GLN A 1 197 ? 12.385 -16.727 -16.952 1.00 83.44 197 GLN A N 1
ATOM 1661 C CA . GLN A 1 197 ? 12.747 -15.887 -18.106 1.00 83.44 197 GLN A CA 1
ATOM 1662 C C . GLN A 1 197 ? 12.360 -16.479 -19.473 1.00 83.44 197 GLN A C 1
ATOM 1664 O O . GLN A 1 197 ? 12.190 -15.742 -20.437 1.00 83.44 197 GLN A O 1
ATOM 1669 N N . SER A 1 198 ? 12.192 -17.799 -19.577 1.00 80.06 198 SER A N 1
ATOM 1670 C CA . SER A 1 198 ? 11.936 -18.495 -20.845 1.00 80.06 198 SER A CA 1
ATOM 1671 C C . SER A 1 198 ? 10.501 -18.382 -21.378 1.00 80.06 198 SER A C 1
ATOM 1673 O O . SER A 1 198 ? 10.215 -18.890 -22.462 1.00 80.06 198 SER A O 1
ATOM 1675 N N . ARG A 1 199 ? 9.574 -17.760 -20.639 1.00 80.81 199 ARG A N 1
ATOM 1676 C CA . ARG A 1 199 ? 8.150 -17.712 -20.999 1.00 80.81 199 ARG A CA 1
ATOM 1677 C C . ARG A 1 199 ? 7.541 -16.366 -20.632 1.00 80.81 199 ARG A C 1
ATOM 1679 O O . ARG A 1 199 ? 7.761 -15.885 -19.534 1.00 80.81 199 ARG A O 1
ATOM 1686 N N . GLY A 1 200 ? 6.699 -15.808 -21.503 1.00 86.94 200 GLY A N 1
ATOM 1687 C CA . GLY A 1 200 ? 5.939 -14.590 -21.198 1.00 86.94 200 GLY A CA 1
ATOM 1688 C C . GLY A 1 200 ? 6.822 -13.381 -20.865 1.00 86.94 200 GLY A C 1
ATOM 1689 O O . GLY A 1 200 ? 7.972 -13.297 -21.288 1.00 86.94 200 GLY A O 1
ATOM 1690 N N . ILE A 1 201 ? 6.258 -12.419 -20.138 1.00 90.25 201 ILE A N 1
ATOM 1691 C CA . ILE A 1 201 ? 6.987 -11.266 -19.600 1.00 90.25 201 ILE A CA 1
ATOM 1692 C C . ILE A 1 201 ? 7.614 -11.680 -18.267 1.00 90.25 201 ILE A C 1
ATOM 1694 O O . ILE A 1 201 ? 6.901 -12.058 -17.334 1.00 90.25 201 ILE A O 1
ATOM 1698 N N . PHE A 1 202 ? 8.939 -11.593 -18.164 1.00 93.44 202 PHE A N 1
ATOM 1699 C CA . PHE A 1 202 ? 9.649 -11.957 -16.942 1.00 93.44 202 PHE A CA 1
ATOM 1700 C C . PHE A 1 202 ? 9.327 -10.978 -15.805 1.00 93.44 202 PHE A C 1
ATOM 1702 O O . PHE A 1 202 ? 9.557 -9.771 -15.946 1.00 93.44 202 PHE A O 1
ATOM 1709 N N . SER A 1 203 ? 8.816 -11.518 -14.697 1.00 93.69 203 SER A N 1
ATOM 1710 C CA . SER A 1 203 ? 8.499 -10.827 -13.443 1.00 93.69 203 SER A CA 1
ATOM 1711 C C . SER A 1 203 ? 8.974 -11.713 -12.280 1.00 93.69 203 SER A C 1
ATOM 1713 O O . SER A 1 203 ? 8.322 -12.721 -11.993 1.00 93.69 203 SER A O 1
ATOM 1715 N N . PRO A 1 204 ? 10.127 -11.409 -11.657 1.00 95.00 204 PRO A N 1
ATOM 1716 C CA . PRO A 1 204 ? 10.707 -12.259 -10.620 1.00 95.00 204 PRO A CA 1
ATOM 1717 C C . PRO A 1 204 ? 9.856 -12.282 -9.346 1.00 95.00 204 PRO A C 1
ATOM 1719 O O . PRO A 1 204 ? 9.049 -11.384 -9.098 1.00 95.00 204 PRO A O 1
ATOM 1722 N N . GLU A 1 205 ? 10.062 -13.306 -8.525 1.00 95.88 205 GLU A N 1
ATOM 1723 C CA . GLU A 1 205 ? 9.493 -13.392 -7.175 1.00 95.88 205 GLU A CA 1
ATOM 1724 C C . GLU A 1 205 ? 10.266 -12.470 -6.224 1.00 95.88 205 GLU A C 1
ATOM 1726 O O . GLU A 1 205 ? 11.461 -12.232 -6.430 1.00 95.88 205 GLU A O 1
ATOM 1731 N N . LEU A 1 206 ? 9.618 -11.965 -5.172 1.00 94.25 206 LEU A N 1
ATOM 1732 C CA . LEU A 1 206 ? 10.198 -10.961 -4.273 1.00 94.25 206 LEU A CA 1
ATOM 1733 C C . LEU A 1 206 ? 11.528 -11.416 -3.669 1.00 94.25 206 LEU A C 1
ATOM 1735 O O . LEU A 1 206 ? 12.523 -10.715 -3.828 1.00 94.25 206 LEU A O 1
ATOM 1739 N N . ASN A 1 207 ? 11.566 -12.628 -3.114 1.00 93.44 207 ASN A N 1
ATOM 1740 C CA . ASN A 1 207 ? 12.749 -13.196 -2.453 1.00 93.44 207 ASN A CA 1
ATOM 1741 C C . ASN A 1 207 ? 13.916 -13.470 -3.419 1.00 93.44 207 ASN A C 1
ATOM 1743 O O . ASN A 1 207 ? 15.052 -13.642 -2.994 1.00 93.44 207 ASN A O 1
ATOM 1747 N N . THR A 1 208 ? 13.639 -13.543 -4.725 1.00 93.88 208 THR A N 1
ATOM 1748 C CA . THR A 1 208 ? 14.676 -13.666 -5.766 1.00 93.88 208 THR A CA 1
ATOM 1749 C C . THR A 1 208 ? 15.123 -12.307 -6.290 1.00 93.88 208 THR A C 1
ATOM 1751 O O . THR A 1 208 ? 16.235 -12.156 -6.793 1.00 93.88 208 THR A O 1
ATOM 1754 N N . ALA A 1 209 ? 14.238 -11.313 -6.204 1.00 93.50 209 ALA A N 1
ATOM 1755 C CA . ALA A 1 209 ? 14.489 -9.977 -6.695 1.00 93.50 209 ALA A CA 1
ATOM 1756 C C . ALA A 1 209 ? 15.264 -9.153 -5.667 1.00 93.50 209 ALA A C 1
ATOM 1758 O O . ALA A 1 209 ? 16.152 -8.408 -6.058 1.00 93.50 209 ALA A O 1
ATOM 1759 N N . TRP A 1 210 ? 14.971 -9.259 -4.377 1.00 94.56 210 TRP A N 1
ATOM 1760 C CA . TRP A 1 210 ? 15.540 -8.377 -3.361 1.00 94.56 210 TRP A CA 1
ATOM 1761 C C . TRP A 1 210 ? 15.859 -9.150 -2.084 1.00 94.56 210 TRP A C 1
ATOM 1763 O O . TRP A 1 210 ? 15.177 -10.116 -1.753 1.00 94.56 210 TRP A O 1
ATOM 1773 N N . GLU A 1 211 ? 16.920 -8.732 -1.399 1.00 93.88 211 GLU A N 1
ATOM 1774 C CA . GLU A 1 211 ? 17.266 -9.241 -0.072 1.00 93.88 211 GLU A CA 1
ATOM 1775 C C . GLU A 1 211 ? 16.416 -8.541 0.996 1.00 93.88 211 GLU A C 1
ATOM 1777 O O . GLU A 1 211 ? 15.759 -7.533 0.722 1.00 93.88 211 GLU A O 1
ATOM 1782 N N . ASN A 1 212 ? 16.436 -9.065 2.221 1.00 92.44 212 ASN A N 1
ATOM 1783 C CA . ASN A 1 212 ? 15.781 -8.410 3.349 1.00 92.44 212 ASN A CA 1
ATOM 1784 C C . ASN A 1 212 ? 16.541 -7.140 3.737 1.00 92.44 212 ASN A C 1
ATOM 1786 O O . ASN A 1 212 ? 17.769 -7.141 3.808 1.00 92.44 212 ASN A O 1
ATOM 1790 N N . HIS A 1 213 ? 15.802 -6.069 4.012 1.00 89.88 213 HIS A N 1
ATOM 1791 C CA . HIS A 1 213 ? 16.353 -4.790 4.441 1.00 89.88 213 HIS A CA 1
ATOM 1792 C C . HIS A 1 213 ? 15.916 -4.494 5.875 1.00 89.88 213 HIS A C 1
ATOM 1794 O O . HIS A 1 213 ? 14.745 -4.644 6.223 1.00 89.88 213 HIS A O 1
ATOM 1800 N N . GLU A 1 214 ? 16.860 -4.058 6.705 1.00 91.75 214 GLU A N 1
ATOM 1801 C CA . GLU A 1 214 ? 16.548 -3.539 8.033 1.00 91.75 214 GLU A CA 1
ATOM 1802 C C . GLU A 1 214 ? 16.118 -2.075 7.947 1.00 91.75 214 GLU A C 1
ATOM 1804 O O . GLU A 1 214 ? 16.648 -1.289 7.155 1.00 91.75 214 GLU A O 1
ATOM 1809 N N . HIS A 1 215 ? 15.159 -1.704 8.793 1.00 91.06 215 HIS A N 1
ATOM 1810 C CA . HIS A 1 215 ? 14.566 -0.373 8.809 1.00 91.06 215 HIS A CA 1
ATOM 1811 C C . HIS A 1 215 ? 14.719 0.264 10.184 1.00 91.06 215 HIS A C 1
ATOM 1813 O O . HIS A 1 215 ? 14.534 -0.383 11.212 1.00 91.06 215 HIS A O 1
ATOM 1819 N N . VAL A 1 216 ? 15.035 1.558 10.186 1.00 88.38 216 VAL A N 1
ATOM 1820 C CA . VAL A 1 216 ? 15.088 2.383 11.396 1.00 88.38 216 VAL A CA 1
ATOM 1821 C C . VAL A 1 216 ? 13.907 3.341 11.373 1.00 88.38 216 VAL A C 1
ATOM 1823 O O . VAL A 1 216 ? 13.671 4.022 10.370 1.00 88.38 216 VAL A O 1
ATOM 1826 N N . PHE A 1 217 ? 13.189 3.400 12.490 1.00 88.56 217 PHE A N 1
ATOM 1827 C CA . PHE A 1 217 ? 11.970 4.183 12.641 1.00 88.56 217 PHE A CA 1
ATOM 1828 C C . PHE A 1 217 ? 12.168 5.328 13.634 1.00 88.56 217 PHE A C 1
ATOM 1830 O O . PHE A 1 217 ? 12.946 5.223 14.582 1.00 88.56 217 PHE A O 1
ATOM 1837 N N . THR A 1 218 ? 11.452 6.426 13.406 1.00 82.81 218 THR A N 1
ATOM 1838 C CA . THR A 1 218 ? 11.375 7.567 14.324 1.00 82.81 218 THR A CA 1
ATOM 1839 C C . THR A 1 218 ? 9.944 7.721 14.832 1.00 82.81 218 THR A C 1
ATOM 1841 O O . THR A 1 218 ? 8.979 7.538 14.081 1.00 82.81 218 THR A O 1
ATOM 1844 N N . ASN A 1 219 ? 9.798 8.093 16.105 1.00 80.88 219 ASN A N 1
ATOM 1845 C CA . ASN A 1 219 ? 8.504 8.189 16.795 1.00 80.88 219 ASN A CA 1
ATOM 1846 C C . ASN A 1 219 ? 7.897 9.601 16.741 1.00 80.88 219 ASN A C 1
ATOM 1848 O O . ASN A 1 219 ? 7.325 10.084 17.712 1.00 80.88 219 ASN A O 1
ATOM 1852 N N . GLU A 1 220 ? 8.045 10.292 15.613 1.00 85.75 220 GLU A N 1
ATOM 1853 C CA . GLU A 1 220 ? 7.514 11.647 15.434 1.00 85.75 220 GLU A CA 1
ATOM 1854 C C . GLU A 1 220 ? 6.012 11.625 15.126 1.00 85.75 220 GLU A C 1
ATOM 1856 O O . GLU A 1 220 ? 5.581 11.089 14.100 1.00 85.75 220 GLU A O 1
ATOM 1861 N N . ASP A 1 221 ? 5.193 12.219 15.986 1.00 91.12 221 ASP A N 1
ATOM 1862 C CA . ASP A 1 221 ? 3.771 12.357 15.686 1.00 91.12 221 ASP A CA 1
ATOM 1863 C C . ASP A 1 221 ? 3.556 13.447 14.627 1.00 91.12 221 ASP A C 1
ATOM 1865 O O . ASP A 1 221 ? 4.041 14.573 14.758 1.00 91.12 221 ASP A O 1
ATOM 1869 N N . TRP A 1 222 ? 2.832 13.107 13.561 1.00 91.88 222 TRP A N 1
ATOM 1870 C CA . TRP A 1 222 ? 2.461 14.064 12.523 1.00 91.88 222 TRP A CA 1
ATOM 1871 C C . TRP A 1 222 ? 1.268 14.933 12.941 1.00 91.88 222 TRP A C 1
ATOM 1873 O O . TRP A 1 222 ? 1.078 16.017 12.385 1.00 91.88 222 TRP A O 1
ATOM 1883 N N . TYR A 1 223 ? 0.436 14.458 13.873 1.00 91.31 223 TYR A N 1
ATOM 1884 C CA . TYR A 1 223 ? -0.850 15.073 14.167 1.00 91.31 223 TYR A CA 1
ATOM 1885 C C . TYR A 1 223 ? -0.693 16.338 15.011 1.00 91.31 223 TYR A C 1
ATOM 1887 O O . TYR A 1 223 ? -0.266 16.312 16.164 1.00 91.31 223 TYR A O 1
ATOM 1895 N N . GLN A 1 224 ? -1.105 17.459 14.423 1.00 81.25 224 GLN A N 1
ATOM 1896 C CA . GLN A 1 224 ? -1.303 18.736 15.102 1.00 81.25 224 GLN A CA 1
ATOM 1897 C C . GLN A 1 224 ? -2.800 19.069 15.080 1.00 81.25 224 GLN A C 1
ATOM 1899 O O . GLN A 1 224 ? -3.513 18.741 14.127 1.00 81.25 224 GLN A O 1
ATOM 1904 N N . THR A 1 225 ? -3.303 19.680 16.150 1.00 72.06 225 THR A N 1
ATOM 1905 C CA . THR A 1 225 ? -4.742 19.833 16.403 1.00 72.06 225 THR A CA 1
ATOM 1906 C C . THR A 1 225 ? -5.500 20.490 15.236 1.00 72.06 225 THR A C 1
ATOM 1908 O O . THR A 1 225 ? -5.196 21.604 14.823 1.00 72.06 225 THR A O 1
ATOM 1911 N N . GLY A 1 226 ? -6.539 19.807 14.729 1.00 64.75 226 GLY A N 1
ATOM 1912 C CA . GLY A 1 226 ? -7.565 20.374 13.834 1.00 64.75 226 GLY A CA 1
ATOM 1913 C C . GLY A 1 226 ? -7.367 20.197 12.320 1.00 64.75 226 GLY A C 1
ATOM 1914 O O . GLY A 1 226 ? -8.323 20.401 11.576 1.00 64.75 226 GLY A O 1
ATOM 1915 N N . GLY A 1 227 ? -6.193 19.768 11.843 1.00 78.81 227 GLY A N 1
ATOM 1916 C CA . GLY A 1 227 ? -5.892 19.714 10.398 1.00 78.81 227 GLY A CA 1
ATOM 1917 C C . GLY A 1 227 ? -6.459 18.513 9.623 1.00 78.81 227 GLY A C 1
ATOM 1918 O O . GLY A 1 227 ? -6.543 18.557 8.398 1.00 78.81 227 GLY A O 1
ATOM 1919 N N . ALA A 1 228 ? -6.855 17.438 10.311 1.00 87.00 228 ALA A N 1
ATOM 1920 C CA . ALA A 1 228 ? -7.215 16.170 9.663 1.00 87.00 228 ALA A CA 1
ATOM 1921 C C . ALA A 1 228 ? -8.710 16.029 9.316 1.00 87.00 228 ALA A C 1
ATOM 1923 O O . ALA A 1 228 ? -9.078 15.167 8.521 1.00 87.00 228 ALA A O 1
ATOM 1924 N N . LEU A 1 229 ? -9.587 16.855 9.903 1.00 87.88 229 LEU A N 1
ATOM 1925 C CA . LEU A 1 229 ? -11.043 16.677 9.797 1.00 87.88 229 LEU A CA 1
ATOM 1926 C C . LEU A 1 229 ? -11.575 16.864 8.370 1.00 87.88 229 LEU A C 1
ATOM 1928 O O . LEU A 1 229 ? -12.478 16.138 7.961 1.00 87.88 229 LEU A O 1
ATOM 1932 N N . GLN A 1 230 ? -10.976 17.771 7.595 1.00 90.44 230 GLN A N 1
ATOM 1933 C CA . GLN A 1 230 ? -11.325 17.992 6.185 1.00 90.44 230 GLN A CA 1
ATOM 1934 C C . GLN A 1 230 ? -11.186 16.720 5.332 1.00 90.44 230 GLN A C 1
ATOM 1936 O O . GLN A 1 230 ? -11.907 16.525 4.360 1.00 90.44 230 GLN A O 1
ATOM 1941 N N . TYR A 1 231 ? -10.312 15.786 5.721 1.00 93.88 231 TYR A N 1
ATOM 1942 C CA . TYR A 1 231 ? -10.089 14.559 4.960 1.00 93.88 231 TYR A CA 1
ATOM 1943 C C . TYR A 1 231 ? -11.187 13.508 5.127 1.00 93.88 231 TYR A C 1
ATOM 1945 O O . TYR A 1 231 ? -11.169 12.498 4.419 1.00 93.88 231 TYR A O 1
ATOM 1953 N N . PHE A 1 232 ? -12.169 13.730 6.004 1.00 93.88 232 PHE A N 1
ATOM 1954 C CA . PHE A 1 232 ? -13.331 12.851 6.148 1.00 93.88 232 PHE A CA 1
ATOM 1955 C C . PHE A 1 232 ? -14.455 13.138 5.140 1.00 93.88 232 PHE A C 1
ATOM 1957 O O . PHE A 1 232 ? -15.387 12.342 5.063 1.00 93.88 232 PHE A O 1
ATOM 1964 N N . GLU A 1 233 ? -14.356 14.198 4.329 1.00 91.81 233 GLU A N 1
ATOM 1965 C CA . GLU A 1 233 ? -15.341 14.528 3.283 1.00 91.81 233 GLU A CA 1
ATOM 1966 C C . GLU A 1 233 ? -15.599 13.361 2.319 1.00 91.81 233 GLU A C 1
ATOM 1968 O O . GLU A 1 233 ? -14.693 12.601 1.992 1.00 91.81 233 GLU A O 1
ATOM 1973 N N . GLU A 1 234 ? -16.825 13.173 1.840 1.00 89.56 234 GLU A N 1
ATOM 1974 C CA . GLU A 1 234 ? -17.124 12.049 0.946 1.00 89.56 234 GLU A CA 1
ATOM 1975 C C . GLU A 1 234 ? -16.372 12.140 -0.388 1.00 89.56 234 GLU A C 1
ATOM 1977 O O . GLU A 1 234 ? -16.123 13.218 -0.924 1.00 89.56 234 GLU A O 1
ATOM 1982 N N . VAL A 1 235 ? -16.020 10.979 -0.950 1.00 90.19 235 VAL A N 1
ATOM 1983 C CA . VAL A 1 235 ? -15.373 10.896 -2.265 1.00 90.19 235 VAL A CA 1
ATOM 1984 C C . VAL A 1 235 ? -16.323 10.289 -3.279 1.00 90.19 235 VAL A C 1
ATOM 1986 O O . VAL A 1 235 ? -17.009 9.304 -3.006 1.00 90.19 235 VAL A O 1
ATOM 1989 N N . THR A 1 236 ? -16.329 10.848 -4.486 1.00 89.50 236 THR A N 1
ATOM 1990 C CA . THR A 1 236 ? -17.103 10.280 -5.591 1.00 89.50 236 THR A CA 1
ATOM 1991 C C . THR A 1 236 ? -16.354 9.094 -6.187 1.00 89.50 236 THR A C 1
ATOM 1993 O O . THR A 1 236 ? -15.188 9.206 -6.583 1.00 89.50 236 THR A O 1
ATOM 1996 N N . LEU A 1 237 ? -17.027 7.947 -6.258 1.00 87.69 237 LEU A N 1
ATOM 1997 C CA . LEU A 1 237 ? -16.478 6.752 -6.888 1.00 87.69 237 LEU A CA 1
ATOM 1998 C C . LEU A 1 237 ? -16.536 6.864 -8.418 1.00 87.69 237 LEU A C 1
ATOM 2000 O O . LEU A 1 237 ? -17.480 7.437 -8.962 1.00 87.69 237 LEU A O 1
ATOM 2004 N N . PRO A 1 238 ? -15.545 6.310 -9.135 1.00 83.81 238 PRO A N 1
ATOM 2005 C CA . PRO A 1 238 ? -15.576 6.280 -10.592 1.00 83.81 238 PRO A CA 1
ATOM 2006 C C . PRO A 1 238 ? -16.722 5.392 -11.100 1.00 83.81 238 PRO A C 1
ATOM 2008 O O . PRO A 1 238 ? -16.948 4.298 -10.587 1.00 83.81 238 PRO A O 1
ATOM 2011 N N . GLU A 1 239 ? -17.386 5.818 -12.178 1.00 77.06 239 GLU A N 1
ATOM 2012 C CA . GLU A 1 239 ? -18.480 5.055 -12.803 1.00 77.06 239 GLU A CA 1
ATOM 2013 C C . GLU A 1 239 ? -18.029 3.689 -13.348 1.00 77.06 239 GLU A C 1
ATOM 2015 O O . GLU A 1 239 ? -18.796 2.726 -13.369 1.00 77.06 239 GLU A O 1
ATOM 2020 N N . LYS A 1 240 ? -16.776 3.595 -13.817 1.00 76.44 240 LYS A N 1
ATOM 2021 C CA . LYS A 1 240 ? -16.194 2.370 -14.378 1.00 76.44 240 LYS A CA 1
ATOM 2022 C C . LYS A 1 240 ? -15.060 1.867 -13.501 1.00 76.44 240 LYS A C 1
ATOM 2024 O O . LYS A 1 240 ? -14.001 2.485 -13.433 1.00 76.44 240 LYS A O 1
ATOM 2029 N N . LEU A 1 241 ? -15.289 0.707 -12.893 1.00 82.62 241 LEU A N 1
ATOM 2030 C CA . LEU A 1 241 ? -14.325 0.032 -12.025 1.00 82.62 241 LEU A CA 1
ATOM 2031 C C . LEU A 1 241 ? -13.387 -0.898 -12.802 1.00 82.62 241 LEU A C 1
ATOM 2033 O O . LEU A 1 241 ? -12.216 -1.003 -12.453 1.00 82.62 241 LEU A O 1
ATOM 2037 N N . ASP A 1 242 ? -13.889 -1.568 -13.848 1.00 88.81 242 ASP A N 1
ATOM 2038 C CA . ASP A 1 242 ? -13.112 -2.509 -14.665 1.00 88.81 242 ASP A CA 1
ATOM 2039 C C . ASP A 1 242 ? -12.109 -1.761 -15.551 1.00 88.81 242 ASP A C 1
ATOM 2041 O O . ASP A 1 242 ? -12.479 -1.009 -16.459 1.00 88.81 242 ASP A O 1
ATOM 2045 N N . VAL A 1 243 ? -10.825 -2.007 -15.296 1.00 90.00 243 VAL A N 1
ATOM 2046 C CA . VAL A 1 243 ? -9.701 -1.410 -16.025 1.00 90.00 243 VAL A CA 1
ATOM 2047 C C . VAL A 1 243 ? -8.936 -2.440 -16.849 1.00 90.00 243 VAL A C 1
ATOM 2049 O O . VAL A 1 243 ? -7.881 -2.120 -17.386 1.00 90.00 243 VAL A O 1
ATOM 2052 N N . THR A 1 244 ? -9.459 -3.657 -17.024 1.00 90.94 244 THR A N 1
ATOM 2053 C CA . THR A 1 244 ? -8.742 -4.791 -17.634 1.00 90.94 244 THR A CA 1
ATOM 2054 C C . THR A 1 244 ? -8.180 -4.460 -19.011 1.00 90.94 244 THR A C 1
ATOM 2056 O O . THR A 1 244 ? -7.000 -4.690 -19.278 1.00 90.94 244 THR A O 1
ATOM 2059 N N . ARG A 1 245 ? -8.996 -3.861 -19.889 1.00 89.56 245 ARG A N 1
ATOM 2060 C CA . ARG A 1 245 ? -8.547 -3.467 -21.236 1.00 89.56 245 ARG A CA 1
ATOM 2061 C C . ARG A 1 245 ? -7.506 -2.355 -21.185 1.00 89.56 245 ARG A C 1
ATOM 2063 O O . ARG A 1 245 ? -6.484 -2.468 -21.849 1.00 89.56 245 ARG A O 1
ATOM 2070 N N . LYS A 1 246 ? -7.749 -1.315 -20.379 1.00 87.62 246 LYS A N 1
ATOM 2071 C CA . LYS A 1 246 ? -6.819 -0.188 -20.219 1.00 87.62 246 LYS A CA 1
ATOM 2072 C C . LYS A 1 246 ? -5.467 -0.684 -19.708 1.00 87.62 246 LYS A C 1
ATOM 2074 O O . LYS A 1 246 ? -4.441 -0.371 -20.298 1.00 87.62 246 LYS A O 1
ATOM 2079 N N . TYR A 1 247 ? -5.486 -1.531 -18.684 1.00 87.69 247 TYR A N 1
ATOM 2080 C CA . TYR A 1 247 ? -4.303 -2.129 -18.089 1.00 87.69 247 TYR A CA 1
ATOM 2081 C C . TYR A 1 247 ? -3.524 -3.001 -19.090 1.00 87.69 247 TYR A C 1
ATOM 2083 O O . TYR A 1 247 ? -2.306 -2.861 -19.209 1.00 87.69 247 TYR A O 1
ATOM 2091 N N . ALA A 1 248 ? -4.216 -3.826 -19.887 1.00 88.50 248 ALA A N 1
ATOM 2092 C CA . ALA A 1 248 ? -3.595 -4.603 -20.963 1.00 88.50 248 ALA A CA 1
ATOM 2093 C C . ALA A 1 248 ? -2.953 -3.714 -22.046 1.00 88.50 248 ALA A C 1
ATOM 2095 O O . ALA A 1 248 ? -1.834 -3.983 -22.484 1.00 88.50 248 ALA A O 1
ATOM 2096 N N . SER A 1 249 ? -3.634 -2.640 -22.462 1.00 87.06 249 SER A N 1
ATOM 2097 C CA . SER A 1 249 ? -3.106 -1.680 -23.438 1.00 87.06 249 SER A CA 1
ATOM 2098 C C . SER A 1 249 ? -1.862 -0.964 -22.915 1.00 87.06 249 SER A C 1
ATOM 2100 O O . SER A 1 249 ? -0.857 -0.897 -23.621 1.00 87.06 249 SER A O 1
ATOM 2102 N N . THR A 1 250 ? -1.888 -0.497 -21.665 1.00 83.75 250 THR A N 1
ATOM 2103 C CA . THR A 1 250 ? -0.724 0.108 -21.006 1.00 83.75 250 THR A CA 1
ATOM 2104 C C . THR A 1 250 ? 0.455 -0.863 -20.983 1.00 83.75 250 THR A C 1
ATOM 2106 O O . THR A 1 250 ? 1.570 -0.496 -21.347 1.00 83.75 250 THR A O 1
ATOM 2109 N N . LEU A 1 251 ? 0.216 -2.129 -20.636 1.00 85.56 251 LEU A N 1
ATOM 2110 C CA . LEU A 1 251 ? 1.260 -3.151 -20.610 1.00 85.56 251 LEU A CA 1
ATOM 2111 C C . LEU A 1 251 ? 1.881 -3.406 -21.993 1.00 85.56 251 LEU A C 1
ATOM 2113 O O . LEU A 1 251 ? 3.098 -3.559 -22.099 1.00 85.56 251 LEU A O 1
ATOM 2117 N N . ALA A 1 252 ? 1.068 -3.427 -23.053 1.00 85.75 252 ALA A N 1
ATOM 2118 C CA . ALA A 1 252 ? 1.554 -3.588 -24.423 1.00 85.75 252 ALA A CA 1
ATOM 2119 C C . ALA A 1 252 ? 2.475 -2.432 -24.851 1.00 85.75 252 ALA A C 1
ATOM 2121 O O . ALA A 1 252 ? 3.511 -2.671 -25.479 1.00 85.75 252 ALA A O 1
ATOM 2122 N N . ILE A 1 253 ? 2.140 -1.198 -24.460 1.00 83.38 253 ILE A N 1
ATOM 2123 C CA . ILE A 1 253 ? 2.969 -0.011 -24.714 1.00 83.38 253 ILE A CA 1
ATOM 2124 C C . ILE A 1 253 ? 4.314 -0.140 -23.990 1.00 83.38 253 ILE A C 1
ATOM 2126 O O . ILE A 1 253 ? 5.360 -0.021 -24.628 1.00 83.38 253 ILE A O 1
ATOM 2130 N N . VAL A 1 254 ? 4.302 -0.465 -22.691 1.00 81.69 254 VAL A N 1
ATOM 2131 C CA . VAL A 1 254 ? 5.537 -0.628 -21.896 1.00 81.69 254 VAL A CA 1
ATOM 2132 C C . VAL A 1 254 ? 6.424 -1.716 -22.474 1.00 81.69 254 VAL A C 1
ATOM 2134 O O . VAL A 1 254 ? 7.618 -1.504 -22.656 1.00 81.69 254 VAL A O 1
ATOM 2137 N N . ARG A 1 255 ? 5.843 -2.873 -22.807 1.00 83.75 255 ARG A N 1
ATOM 2138 C CA . ARG A 1 255 ? 6.583 -3.992 -23.395 1.00 83.75 255 ARG A CA 1
ATOM 2139 C C . ARG A 1 255 ? 7.260 -3.596 -24.706 1.00 83.75 255 ARG A C 1
ATOM 2141 O O . ARG A 1 255 ? 8.405 -3.974 -24.937 1.00 83.75 255 ARG A O 1
ATOM 2148 N N . THR A 1 256 ? 6.563 -2.839 -25.551 1.00 84.00 256 THR A N 1
ATOM 2149 C CA . THR A 1 256 ? 7.107 -2.363 -26.829 1.00 84.00 256 THR A CA 1
ATOM 2150 C C . THR A 1 256 ? 8.268 -1.394 -26.599 1.00 84.00 256 THR A C 1
ATOM 2152 O O . THR A 1 256 ? 9.335 -1.572 -27.185 1.00 84.00 256 THR A O 1
ATOM 2155 N N . GLY A 1 257 ? 8.103 -0.425 -25.692 1.00 82.12 257 GLY A N 1
ATOM 2156 C CA . GLY A 1 257 ? 9.167 0.512 -25.319 1.00 82.12 257 GLY A CA 1
ATOM 2157 C C . GLY A 1 257 ? 10.402 -0.186 -24.739 1.00 82.12 257 GLY A C 1
ATOM 2158 O O . GLY 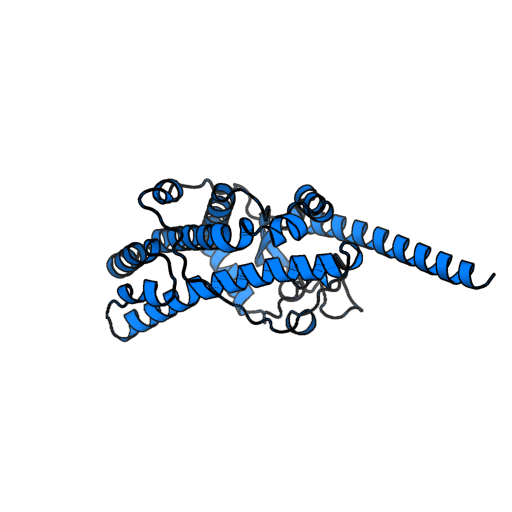A 1 257 ? 11.520 0.076 -25.179 1.00 82.12 257 GLY A O 1
ATOM 2159 N N . ALA A 1 258 ? 10.206 -1.135 -23.821 1.00 81.31 258 ALA A N 1
ATOM 2160 C CA . ALA A 1 258 ? 11.287 -1.924 -23.227 1.00 81.31 258 ALA A CA 1
ATOM 2161 C C . ALA A 1 258 ? 12.057 -2.745 -24.277 1.00 81.31 258 ALA A C 1
ATOM 2163 O O . ALA A 1 258 ? 13.287 -2.790 -24.251 1.00 81.31 258 ALA A O 1
ATOM 2164 N N . GLY A 1 259 ? 11.351 -3.342 -25.245 1.00 82.12 259 GLY A N 1
ATOM 2165 C CA . GLY A 1 259 ? 11.971 -4.073 -26.353 1.00 82.12 259 GLY A CA 1
ATOM 2166 C C . GLY A 1 259 ? 12.857 -3.188 -27.237 1.00 82.12 259 GLY A C 1
ATOM 2167 O O . GLY A 1 259 ? 13.963 -3.593 -27.593 1.00 82.12 259 GLY A O 1
ATOM 2168 N N . LEU A 1 260 ? 12.412 -1.965 -27.544 1.00 83.19 260 LEU A N 1
ATOM 2169 C CA . LEU A 1 260 ? 13.198 -0.996 -28.319 1.00 83.19 260 LEU A CA 1
ATOM 2170 C C . LEU A 1 260 ? 14.473 -0.561 -27.581 1.00 83.19 260 LEU A C 1
ATOM 2172 O O . LEU A 1 260 ? 15.536 -0.476 -28.196 1.00 83.19 260 LEU A O 1
ATOM 2176 N N . LEU A 1 261 ? 14.389 -0.332 -26.267 1.00 82.00 261 LEU A N 1
ATOM 2177 C CA . LEU A 1 261 ? 15.550 0.016 -25.441 1.00 82.00 261 LEU A CA 1
ATOM 2178 C C . LEU A 1 261 ? 16.555 -1.139 -25.353 1.00 82.00 261 LEU A C 1
ATOM 2180 O O . LEU A 1 261 ? 17.744 -0.931 -25.574 1.00 82.00 261 LEU A O 1
ATOM 2184 N N . SER A 1 262 ? 16.077 -2.369 -25.141 1.00 81.12 262 SER A N 1
ATOM 2185 C CA . SER A 1 262 ? 16.934 -3.563 -25.107 1.00 81.12 262 SER A CA 1
ATOM 2186 C C . SER A 1 262 ? 17.696 -3.773 -26.425 1.00 81.12 262 SER A C 1
ATOM 2188 O O . SER A 1 262 ? 18.878 -4.119 -26.419 1.00 81.12 262 SER A O 1
ATOM 2190 N N . LEU A 1 263 ? 17.051 -3.521 -27.573 1.00 83.31 263 LEU A N 1
ATOM 2191 C CA . LEU A 1 263 ? 17.714 -3.568 -28.881 1.00 83.31 263 LEU A CA 1
ATOM 2192 C C . LEU A 1 263 ? 18.799 -2.494 -29.003 1.00 83.31 263 LEU A C 1
ATOM 2194 O O . LEU A 1 263 ? 19.915 -2.808 -29.413 1.00 83.31 263 LEU A O 1
ATOM 2198 N N . LYS A 1 264 ? 18.500 -1.250 -28.610 1.00 82.25 264 LYS A N 1
ATOM 2199 C CA . LYS A 1 264 ? 19.473 -0.147 -28.616 1.00 82.25 264 LYS A C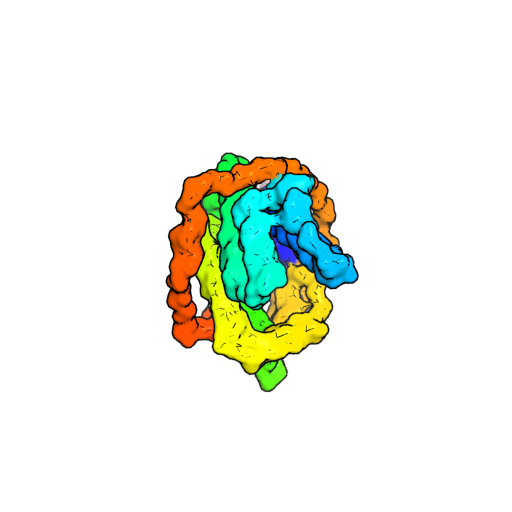A 1
ATOM 2200 C C . LYS A 1 264 ? 20.714 -0.482 -27.780 1.00 82.25 264 LYS A C 1
ATOM 2202 O O . LYS A 1 264 ? 21.829 -0.288 -28.259 1.00 82.25 264 LYS A O 1
ATOM 2207 N N . ASP A 1 265 ? 20.531 -1.037 -26.584 1.00 79.44 265 ASP A N 1
ATOM 2208 C CA . ASP A 1 265 ? 21.637 -1.434 -25.702 1.00 79.44 265 ASP A CA 1
ATOM 2209 C C . ASP A 1 265 ? 22.516 -2.528 -26.327 1.00 79.44 265 ASP A C 1
ATOM 2211 O O . ASP A 1 265 ? 23.743 -2.481 -26.209 1.00 79.44 265 ASP A O 1
ATOM 2215 N N . LYS A 1 266 ? 21.911 -3.504 -27.021 1.00 81.31 266 LYS A N 1
ATOM 2216 C CA . LYS A 1 266 ? 22.655 -4.547 -27.749 1.00 81.31 266 LYS A CA 1
ATOM 2217 C C . LYS A 1 266 ? 23.501 -3.958 -28.875 1.00 81.31 266 LYS A C 1
ATOM 2219 O O . LYS A 1 266 ? 24.685 -4.273 -28.950 1.00 81.31 266 LYS A O 1
ATOM 2224 N N . PHE A 1 267 ? 22.936 -3.059 -29.684 1.00 79.75 267 PHE A N 1
ATOM 2225 C CA . PHE A 1 267 ? 23.678 -2.397 -30.763 1.00 79.75 267 PHE A CA 1
ATOM 2226 C C . PHE A 1 267 ? 24.858 -1.567 -30.241 1.00 79.75 267 PHE A C 1
ATOM 2228 O O . PHE A 1 267 ? 25.938 -1.611 -30.825 1.00 79.75 267 PHE A O 1
ATOM 2235 N N . ILE A 1 268 ? 24.688 -0.855 -29.121 1.00 76.50 268 ILE A N 1
ATOM 2236 C CA . ILE A 1 268 ? 25.775 -0.088 -28.491 1.00 76.50 268 ILE A CA 1
ATOM 2237 C C . ILE A 1 268 ? 26.895 -1.021 -28.012 1.00 76.50 268 ILE A C 1
ATOM 2239 O O . ILE A 1 268 ? 28.068 -0.758 -28.278 1.00 76.50 268 ILE A O 1
ATOM 2243 N N . LYS A 1 269 ? 26.557 -2.136 -27.350 1.00 73.38 269 LYS A N 1
ATOM 2244 C CA . LYS A 1 269 ? 27.557 -3.120 -26.902 1.00 73.38 269 LYS A CA 1
ATOM 2245 C C . LYS A 1 269 ? 28.309 -3.747 -28.076 1.00 73.38 269 LYS A C 1
ATOM 2247 O O . LYS A 1 269 ? 29.533 -3.833 -28.034 1.00 73.38 269 LYS A O 1
ATOM 2252 N N . GLU A 1 270 ? 27.611 -4.143 -29.138 1.00 71.44 270 GLU A N 1
ATOM 2253 C CA . GLU A 1 270 ? 28.237 -4.713 -30.339 1.00 71.44 270 GLU A CA 1
ATOM 2254 C C . GLU A 1 270 ? 29.158 -3.715 -31.058 1.00 71.44 270 GLU A C 1
ATOM 2256 O O . GLU A 1 270 ? 30.218 -4.112 -31.543 1.00 71.44 270 GLU A O 1
ATOM 2261 N N . ALA A 1 271 ? 28.804 -2.425 -31.084 1.00 64.56 271 ALA A N 1
ATOM 2262 C CA . ALA A 1 271 ? 29.649 -1.369 -31.641 1.00 64.56 271 ALA A CA 1
ATOM 2263 C C . ALA A 1 271 ? 30.928 -1.145 -30.812 1.00 64.56 271 ALA A C 1
ATOM 2265 O O . ALA A 1 271 ? 32.016 -1.084 -31.382 1.00 64.56 271 ALA A O 1
ATOM 2266 N N . HIS A 1 272 ? 30.828 -1.112 -29.477 1.00 65.31 272 HIS A N 1
ATOM 2267 C CA . HIS A 1 272 ? 32.000 -1.008 -28.595 1.00 65.31 272 HIS A CA 1
ATOM 2268 C C . HIS A 1 272 ? 32.931 -2.223 -28.702 1.00 65.31 272 HIS A C 1
ATOM 2270 O O . HIS A 1 272 ? 34.144 -2.062 -28.783 1.00 65.31 272 HIS A O 1
ATOM 2276 N N . THR A 1 273 ? 32.377 -3.436 -28.797 1.00 61.78 273 THR A N 1
ATOM 2277 C CA . THR A 1 273 ? 33.185 -4.668 -28.899 1.00 61.78 273 THR A CA 1
ATOM 2278 C C . THR A 1 273 ? 33.915 -4.787 -30.248 1.00 61.78 273 THR A C 1
ATOM 2280 O O . THR A 1 273 ? 34.898 -5.518 -30.362 1.00 61.78 273 THR A O 1
ATOM 2283 N N . LYS A 1 274 ? 33.430 -4.097 -31.291 1.00 61.38 274 LYS A N 1
ATOM 2284 C CA . LYS A 1 274 ? 34.105 -4.006 -32.595 1.00 61.38 274 LYS A CA 1
ATOM 2285 C C . LYS A 1 274 ? 35.171 -2.905 -32.634 1.00 61.38 274 LYS A C 1
ATOM 2287 O O . LYS A 1 274 ? 36.181 -3.117 -33.287 1.00 61.38 274 LYS A O 1
ATOM 2292 N N . GLY A 1 275 ? 34.979 -1.794 -31.919 1.00 53.28 275 GLY A N 1
ATOM 2293 C CA . GLY A 1 275 ? 35.948 -0.691 -31.851 1.00 53.28 275 GLY A CA 1
ATOM 2294 C C . GLY A 1 275 ? 37.181 -0.950 -30.974 1.00 53.28 275 GLY A C 1
ATOM 2295 O O . GLY A 1 275 ? 38.187 -0.286 -31.156 1.00 53.28 275 GLY A O 1
ATOM 2296 N N . GLU A 1 276 ? 37.141 -1.918 -30.053 1.00 51.81 276 GLU A N 1
ATOM 2297 C CA . GLU A 1 276 ? 38.319 -2.345 -29.264 1.00 51.81 276 GLU A CA 1
ATOM 2298 C C . GLU A 1 276 ? 39.186 -3.409 -29.973 1.00 51.81 276 GLU A C 1
ATOM 2300 O O . GLU A 1 276 ? 40.172 -3.885 -29.410 1.00 51.81 276 GLU A O 1
ATOM 2305 N N . LYS A 1 277 ? 38.811 -3.827 -31.192 1.00 49.94 277 LYS A N 1
ATOM 2306 C CA . LYS A 1 277 ? 39.546 -4.819 -32.001 1.00 49.94 277 LYS A CA 1
ATOM 2307 C C . LYS A 1 277 ? 40.284 -4.226 -33.211 1.00 49.94 277 LYS A C 1
ATOM 2309 O O . LYS A 1 277 ? 40.844 -5.003 -33.985 1.00 49.94 277 LYS A O 1
ATOM 2314 N N . GLU A 1 278 ? 40.288 -2.904 -33.363 1.00 41.09 278 GLU A N 1
ATOM 2315 C CA . GLU A 1 278 ? 41.123 -2.152 -34.319 1.00 41.09 278 GLU A CA 1
ATOM 2316 C C . GLU A 1 278 ? 42.238 -1.409 -33.577 1.00 41.09 278 GLU A C 1
ATOM 2318 O O . GLU A 1 278 ? 43.367 -1.381 -34.116 1.00 41.09 278 GLU A O 1
#

Solvent-accessible surface area (backbone atoms only — not comparable to full-atom values): 15850 Å² total; per-residue (Å²): 113,25,48,50,74,6,66,56,31,46,66,72,42,55,76,63,54,39,52,53,46,39,51,52,55,52,51,52,52,52,51,49,48,57,47,53,47,62,54,51,52,40,51,52,52,19,62,77,68,75,43,91,50,54,90,52,41,60,82,64,43,31,42,76,68,49,38,65,47,50,56,48,30,77,75,68,64,46,59,69,63,45,52,53,49,49,42,47,51,49,49,51,56,43,40,71,67,49,66,66,30,69,67,50,36,59,65,39,63,66,28,70,71,45,52,50,42,55,73,64,59,70,40,64,54,68,51,55,27,65,55,96,94,35,75,43,30,32,52,46,75,50,60,96,79,49,57,69,68,55,50,37,50,48,49,51,39,54,52,48,63,49,66,72,36,71,69,58,36,52,39,30,49,54,39,54,75,74,44,76,85,51,63,23,59,26,59,74,39,60,90,54,20,18,70,46,78,93,42,70,45,29,19,30,34,34,83,78,58,47,79,92,78,90,84,86,86,78,69,72,67,80,74,60,94,82,72,65,66,75,75,69,60,89,77,85,69,73,94,70,49,74,35,45,68,60,52,52,53,50,49,54,53,45,47,52,53,25,52,55,42,48,49,53,54,50,54,54,50,56,52,53,66,54,64,76,74,116

Foldseek 3Di:
DQCCVWLLNVLLDDPVLSVLVCVLVVQLVVLLCLAVVVVVVQVVVCVVVVHHPLVCNLVSLHAPQLSVVVVCCSVPVPVLSNQLSSLLSSLLSCCVPRLPDPSCCVSPVVDPSLVVCVVLLLAWDWQWFDDPNDIWIFTDRDDPNDPSLVSSLRSSLRVCLCVVDPVNVVRSVVLVVVFDQQVFPCRRPVQAEDCDPVDHTHGHGPVVRDDDDDDDDDSDHSDDPDPRPVSVDDHDHDPDRTCRVVNVVSVVVSSVVSVVSVVVVVVVVVVVVVVVVD

Sequence (278 aa):
MTDLKGSLLEHVFTAQSRIDFFSFLEKANAFIFHDAYPQLLLYEKSKEENKNYMHLLPQFGVSAFMEPIWQTFLQHQHSQLLTIALIINEQHYIETRLISNAYYRTHVYESLLFKYQEFFHLNHVIFPYEVDQRVKVIGLNVSHFAPLEQRIELGKKLYGMLYASPYQLKNILRFVESKTHTGSRSDYWPHVFSSRQSRGIFSPELNTAWENHEHVFTNEDWYQTGGALQYFEEVTLPEKLDVTRKYASTLAIVRTGAGLLSLKDKFIKEAHTKGEKE

Radius of gyration: 21.39 Å; Cα contacts (8 Å, |Δi|>4): 308; chains: 1; bounding box: 62×40×62 Å

pLDDT: mean 87.25, std 10.41, range [41.09, 97.62]

InterPro domains:
  IPR019658 Protein of unknown function DUF2515 [PF10720] (1-238)